Protein AF-A0A0P0WSN8-F1 (afdb_monomer_lite)

Structure (mmCIF, N/CA/C/O backbone):
data_AF-A0A0P0WSN8-F1
#
_entry.id   AF-A0A0P0WSN8-F1
#
loop_
_atom_site.group_PDB
_atom_site.id
_atom_site.type_symbol
_atom_site.label_atom_id
_atom_site.label_alt_id
_atom_site.label_comp_id
_atom_site.label_asym_id
_atom_site.label_entity_id
_atom_site.label_seq_id
_atom_site.pdbx_PDB_ins_code
_atom_site.Cartn_x
_atom_site.Cartn_y
_atom_site.Cartn_z
_atom_site.occupancy
_atom_site.B_iso_or_equiv
_atom_site.auth_seq_id
_atom_site.auth_comp_id
_atom_site.auth_asym_id
_atom_site.auth_atom_id
_atom_site.pdbx_PDB_model_num
ATOM 1 N N . MET A 1 1 ? -57.467 0.438 -48.285 1.00 50.19 1 MET A N 1
ATOM 2 C CA . MET A 1 1 ? -56.560 -0.313 -47.390 1.00 50.19 1 MET A CA 1
ATOM 3 C C . MET A 1 1 ? -56.540 0.420 -46.050 1.00 50.19 1 MET A C 1
ATOM 5 O O . MET A 1 1 ? -55.854 1.423 -45.922 1.00 50.19 1 MET A O 1
ATOM 9 N N . ALA A 1 2 ? -57.413 0.049 -45.109 1.00 49.16 2 ALA A N 1
ATOM 10 C CA . ALA A 1 2 ? -57.528 0.772 -43.841 1.00 49.16 2 ALA A CA 1
ATOM 11 C C . ALA A 1 2 ? -56.433 0.284 -42.885 1.00 49.16 2 ALA A C 1
ATOM 13 O O . ALA A 1 2 ? -56.465 -0.860 -42.433 1.00 49.16 2 ALA A O 1
ATOM 14 N N . ILE A 1 3 ? -55.445 1.141 -42.616 1.00 54.94 3 ILE A N 1
ATOM 15 C CA . ILE A 1 3 ? -54.404 0.888 -41.617 1.00 54.94 3 ILE A CA 1
ATOM 16 C C . ILE A 1 3 ? -55.107 0.758 -40.266 1.00 54.94 3 ILE A C 1
ATOM 18 O O . ILE A 1 3 ? -55.709 1.701 -39.754 1.00 54.94 3 ILE A O 1
ATOM 22 N N . SER A 1 4 ? -55.096 -0.462 -39.734 1.00 60.94 4 SER A N 1
ATOM 23 C CA . SER A 1 4 ? -55.763 -0.815 -38.487 1.00 60.94 4 SER A CA 1
ATOM 24 C C . SER A 1 4 ? -55.233 0.050 -37.342 1.00 60.94 4 SER A C 1
ATOM 26 O O . SER A 1 4 ? -54.020 0.198 -37.170 1.00 60.94 4 SER A O 1
ATOM 28 N N . ARG A 1 5 ? -56.150 0.569 -36.510 1.00 60.75 5 ARG A N 1
ATOM 29 C CA . ARG A 1 5 ? -55.851 1.335 -35.282 1.00 60.75 5 ARG A CA 1
ATOM 30 C C . ARG A 1 5 ? -54.824 0.645 -34.366 1.00 60.75 5 ARG A C 1
ATOM 32 O O . ARG A 1 5 ? -54.211 1.313 -33.541 1.00 60.75 5 ARG A O 1
ATOM 39 N N . ARG A 1 6 ? -54.607 -0.669 -34.518 1.00 58.28 6 ARG A N 1
ATOM 40 C CA . ARG A 1 6 ? -53.645 -1.455 -33.732 1.00 58.28 6 ARG A CA 1
ATOM 41 C C . ARG A 1 6 ? -52.181 -1.193 -34.110 1.00 58.28 6 ARG A C 1
ATOM 43 O O . ARG A 1 6 ? -51.341 -1.218 -33.220 1.00 58.28 6 ARG A O 1
ATOM 50 N N . LEU A 1 7 ? -51.880 -0.872 -35.373 1.00 60.22 7 LEU A N 1
ATOM 51 C CA . LEU A 1 7 ? -50.508 -0.553 -35.804 1.00 60.22 7 LEU A CA 1
ATOM 52 C C . LEU A 1 7 ? -50.064 0.836 -35.306 1.00 60.22 7 LEU A C 1
ATOM 54 O O . LEU A 1 7 ? -48.898 1.061 -34.997 1.00 60.22 7 LEU A O 1
ATOM 58 N N . LEU A 1 8 ? -51.017 1.763 -35.164 1.00 59.06 8 LEU A N 1
ATOM 59 C CA . LEU A 1 8 ? -50.775 3.090 -34.591 1.00 59.06 8 LEU A CA 1
ATOM 60 C C . LEU A 1 8 ? -50.416 3.029 -33.099 1.00 59.06 8 LEU A C 1
ATOM 62 O O . LEU A 1 8 ? -49.586 3.810 -32.640 1.00 59.06 8 LEU A O 1
ATOM 66 N N . LEU A 1 9 ? -50.994 2.084 -32.350 1.00 61.41 9 LEU A N 1
ATOM 67 C CA . LEU A 1 9 ? -50.761 1.968 -30.908 1.00 61.41 9 LEU A CA 1
ATOM 68 C C . LEU A 1 9 ? -49.377 1.373 -30.593 1.00 61.41 9 LEU A C 1
ATOM 70 O O . LEU A 1 9 ? -48.702 1.839 -29.676 1.00 61.41 9 LEU A O 1
ATOM 74 N N . SER A 1 10 ? -48.892 0.426 -31.408 1.00 57.44 10 SER A N 1
ATOM 75 C CA . SER A 1 10 ? -47.530 -0.114 -31.274 1.00 57.44 10 SER A CA 1
ATOM 76 C C . SER A 1 10 ? -46.442 0.912 -31.612 1.00 57.44 10 SER A C 1
ATOM 78 O O . SER A 1 10 ? -45.403 0.935 -30.957 1.00 57.44 10 SER A O 1
ATOM 80 N N . LEU A 1 11 ? -46.685 1.804 -32.582 1.00 57.28 11 LEU A N 1
ATOM 81 C CA . LEU A 1 11 ? -45.755 2.899 -32.893 1.00 57.28 11 LEU A CA 1
ATOM 82 C C . LEU A 1 11 ? -45.705 3.974 -31.793 1.00 57.28 11 LEU A C 1
ATOM 84 O O . LEU A 1 11 ? -44.659 4.592 -31.600 1.00 57.28 11 LEU A O 1
ATOM 88 N N . PHE A 1 12 ? -46.790 4.171 -31.037 1.00 55.09 12 PHE A N 1
ATOM 89 C CA . PHE A 1 12 ? -46.802 5.106 -29.907 1.00 55.09 12 PHE A CA 1
ATOM 90 C C . PHE A 1 12 ? -45.991 4.599 -28.706 1.00 55.09 12 PHE A C 1
ATOM 92 O O . PHE A 1 12 ? -45.278 5.379 -28.078 1.00 55.09 12 PHE A O 1
ATOM 99 N N . LEU A 1 13 ? -46.041 3.294 -28.418 1.00 53.47 13 LEU A N 1
ATOM 100 C CA . LEU A 1 13 ? -45.289 2.707 -27.304 1.00 53.47 13 LEU A CA 1
ATOM 101 C C . LEU A 1 13 ? -43.779 2.660 -27.570 1.00 53.47 13 LEU A C 1
ATOM 103 O O . LEU A 1 13 ? -43.004 2.933 -26.658 1.00 53.47 13 LEU A O 1
ATOM 107 N N . LEU A 1 14 ? -43.341 2.411 -28.811 1.00 51.84 14 LEU A N 1
ATOM 108 C CA . LEU A 1 14 ? -41.905 2.395 -29.127 1.00 51.84 14 LEU A CA 1
ATOM 109 C C . LEU A 1 14 ? -41.249 3.782 -29.018 1.00 51.84 14 LEU A C 1
ATOM 111 O O . LEU A 1 14 ? -40.075 3.879 -28.675 1.00 51.84 14 LEU A O 1
ATOM 115 N N . ARG A 1 15 ? -42.003 4.861 -29.268 1.00 46.94 15 ARG A N 1
ATOM 116 C CA . ARG A 1 15 ? -41.485 6.235 -29.172 1.00 46.94 15 ARG A CA 1
ATOM 117 C C . ARG A 1 15 ? -41.433 6.760 -27.732 1.00 46.94 15 ARG A C 1
ATOM 119 O O . ARG A 1 15 ? -40.669 7.679 -27.459 1.00 46.94 15 ARG A O 1
ATOM 126 N N . ALA A 1 16 ? -42.207 6.175 -26.815 1.00 46.56 16 ALA A N 1
ATOM 127 C CA . ALA A 1 16 ? -42.230 6.580 -25.408 1.00 46.56 16 ALA A CA 1
ATOM 128 C C . ALA A 1 16 ? -40.994 6.106 -24.618 1.00 46.56 16 ALA A C 1
ATOM 130 O O . ALA A 1 16 ? -40.605 6.752 -23.649 1.00 46.56 16 ALA A O 1
ATOM 131 N N . PHE A 1 17 ? -40.343 5.017 -25.041 1.00 49.16 17 PHE A N 1
ATOM 132 C CA . PHE A 1 17 ? -39.167 4.484 -24.342 1.00 49.16 17 PHE A CA 1
ATOM 133 C C . PHE A 1 17 ? -37.835 5.111 -24.775 1.00 49.16 17 PHE A C 1
ATOM 135 O O . PHE A 1 17 ? -36.847 4.973 -24.061 1.00 49.16 17 PHE A O 1
ATOM 142 N N . SER A 1 18 ? -37.790 5.846 -25.891 1.00 43.25 18 SER A N 1
ATOM 143 C CA . SER A 1 18 ? -36.556 6.489 -26.367 1.00 43.25 18 SER A CA 1
ATOM 144 C C . SER A 1 18 ? -36.286 7.877 -25.771 1.00 43.25 18 SER A C 1
ATOM 146 O O . SER A 1 18 ? -35.286 8.489 -26.129 1.00 43.25 18 SER A O 1
ATOM 148 N N . SER A 1 19 ? -37.160 8.415 -24.911 1.00 37.59 19 SER A N 1
ATOM 149 C CA . SER A 1 19 ? -37.057 9.810 -24.442 1.00 37.59 19 SER A CA 1
ATOM 150 C C . SER A 1 19 ? -37.040 9.997 -22.923 1.00 37.59 19 SER A C 1
ATOM 152 O O . SER A 1 19 ? -37.367 11.084 -22.455 1.00 37.59 19 SER A O 1
ATOM 154 N N . LEU A 1 20 ? -36.659 8.985 -22.138 1.00 40.75 20 LEU A N 1
ATOM 155 C CA . LEU A 1 20 ? -36.382 9.185 -20.711 1.00 40.75 20 LEU A CA 1
ATOM 156 C C . LEU A 1 20 ? -34.900 9.562 -20.521 1.00 40.75 20 LEU A C 1
ATOM 158 O O . LEU A 1 20 ? -34.040 8.696 -20.687 1.00 40.75 20 LEU A O 1
ATOM 162 N N . PRO A 1 21 ? -34.561 10.824 -20.188 1.00 41.12 21 PRO A N 1
ATOM 163 C CA . PRO A 1 21 ? -33.201 11.173 -19.806 1.00 41.12 21 PRO A CA 1
ATOM 164 C C . PRO A 1 21 ? -32.841 10.468 -18.492 1.00 41.12 21 PRO A C 1
ATOM 166 O O . PRO A 1 21 ? -33.528 10.605 -17.478 1.00 41.12 21 PRO A O 1
ATOM 169 N N . ALA A 1 22 ? -31.749 9.703 -18.524 1.00 43.75 22 ALA A N 1
ATOM 170 C CA . ALA A 1 22 ? -31.148 9.063 -17.363 1.00 43.75 22 ALA A CA 1
ATOM 171 C C . ALA A 1 22 ? -30.517 10.129 -16.451 1.00 43.75 22 ALA A C 1
ATOM 173 O O . ALA A 1 22 ? -29.315 10.384 -16.496 1.00 43.75 22 ALA A O 1
ATOM 174 N N . GLN A 1 23 ? -31.332 10.795 -15.634 1.00 36.28 23 GLN A N 1
ATOM 175 C CA . GLN A 1 23 ? -30.829 11.710 -14.617 1.00 36.28 23 GLN A CA 1
ATOM 176 C C . GLN A 1 23 ? -30.299 10.880 -13.437 1.00 36.28 23 GLN A C 1
ATOM 178 O O . GLN A 1 23 ? -31.033 10.522 -12.515 1.00 36.28 23 GLN A O 1
ATOM 183 N N . ALA A 1 24 ? -29.007 10.552 -13.481 1.00 36.59 24 ALA A N 1
ATOM 184 C CA . ALA A 1 24 ? -28.258 10.046 -12.339 1.00 36.59 24 ALA A CA 1
ATOM 185 C C . ALA A 1 24 ? -28.189 11.152 -11.273 1.00 36.59 24 ALA A C 1
ATOM 187 O O . ALA A 1 24 ? -27.288 11.988 -11.258 1.00 36.59 24 ALA A O 1
ATOM 188 N N . ALA A 1 25 ? -29.199 11.203 -10.408 1.00 34.62 25 ALA A N 1
ATOM 189 C CA . ALA A 1 25 ? -29.217 12.091 -9.261 1.00 34.62 25 ALA A CA 1
ATOM 190 C C . ALA A 1 25 ? -28.200 11.584 -8.230 1.00 34.62 25 ALA A C 1
ATOM 192 O O . ALA A 1 25 ? -28.516 10.750 -7.380 1.00 34.62 25 ALA A O 1
ATOM 193 N N . ALA A 1 26 ? -26.975 12.108 -8.301 1.00 36.28 26 ALA A N 1
ATOM 194 C CA . ALA A 1 26 ? -26.054 12.120 -7.177 1.00 36.28 26 ALA A CA 1
ATOM 195 C C . ALA A 1 26 ? -26.727 12.904 -6.039 1.00 36.28 26 ALA A C 1
ATOM 197 O O . ALA A 1 26 ? -26.689 14.133 -5.988 1.00 36.28 26 ALA A O 1
ATOM 198 N N . ARG A 1 27 ? -27.437 12.189 -5.161 1.00 35.56 27 ARG A N 1
ATOM 199 C CA . ARG A 1 27 ? -28.017 12.749 -3.940 1.00 35.56 27 ARG A CA 1
ATOM 200 C C . ARG A 1 27 ? -26.870 13.124 -3.007 1.00 35.56 27 ARG A C 1
ATOM 202 O O . ARG A 1 27 ? -26.416 12.308 -2.213 1.00 35.56 27 ARG A O 1
ATOM 209 N N . GLY A 1 28 ? -26.413 14.369 -3.118 1.00 30.14 28 GLY A N 1
ATOM 210 C CA . GLY A 1 28 ? -25.691 15.038 -2.046 1.00 30.14 28 GLY A CA 1
ATOM 211 C C . GLY A 1 28 ? -26.570 15.006 -0.802 1.00 30.14 28 GLY A C 1
ATOM 212 O O . GLY A 1 28 ? -27.669 15.562 -0.798 1.00 30.14 28 GLY A O 1
ATOM 213 N N . ALA A 1 29 ? -26.124 14.273 0.214 1.00 38.03 29 ALA A N 1
ATOM 214 C CA . ALA A 1 29 ? -26.810 14.176 1.487 1.00 38.03 29 ALA A CA 1
ATOM 215 C C . ALA A 1 29 ? -26.908 15.575 2.109 1.00 38.03 29 ALA A C 1
ATOM 217 O O . ALA A 1 29 ? -25.906 16.202 2.452 1.00 38.03 29 ALA A O 1
ATOM 218 N N . SER A 1 30 ? -28.137 16.066 2.226 1.00 29.27 30 SER A N 1
ATOM 219 C CA . SER A 1 30 ? -28.489 17.233 3.020 1.00 29.27 30 SER A CA 1
ATOM 220 C C . SER A 1 30 ? -28.129 16.975 4.481 1.00 29.27 30 SER A C 1
ATOM 222 O O . SER A 1 30 ? -28.607 16.006 5.072 1.00 29.27 30 SER A O 1
ATOM 224 N N . HIS A 1 31 ? -27.302 17.855 5.039 1.00 31.59 31 HIS A N 1
ATOM 225 C CA . HIS A 1 31 ? -26.913 17.918 6.446 1.00 31.59 31 HIS A CA 1
ATOM 226 C C . HIS A 1 31 ? -28.125 17.776 7.391 1.00 31.59 31 HIS A C 1
ATOM 228 O O . HIS A 1 31 ? -28.969 18.674 7.418 1.00 31.59 31 HIS A O 1
ATOM 234 N N . PRO A 1 32 ? -28.210 16.722 8.223 1.00 37.44 32 PRO A N 1
ATOM 235 C CA . PRO A 1 32 ? -29.081 16.732 9.384 1.00 37.44 32 PRO A CA 1
ATOM 236 C C . PRO A 1 32 ? -28.381 17.499 10.506 1.00 37.44 32 PRO A C 1
ATOM 238 O O . PRO A 1 32 ? -27.271 17.175 10.933 1.00 37.44 32 PRO A O 1
ATOM 241 N N . SER A 1 33 ? -29.047 18.546 10.972 1.00 33.25 33 SER A N 1
ATOM 242 C CA . SER A 1 33 ? -28.790 19.192 12.250 1.00 33.25 33 SER A CA 1
ATOM 243 C C . SER A 1 33 ? -28.916 18.179 13.392 1.00 33.25 33 SER A C 1
ATOM 245 O O . SER A 1 33 ? -29.974 17.573 13.549 1.00 33.25 33 SER A O 1
ATOM 247 N N . GLY A 1 34 ? -27.883 18.059 14.226 1.00 30.69 34 GLY A N 1
ATOM 248 C CA . GLY A 1 34 ? -28.003 17.440 15.548 1.00 30.69 34 GLY A CA 1
ATOM 249 C C . GLY A 1 34 ? -27.158 16.188 15.748 1.00 30.69 34 GLY A C 1
ATOM 250 O O . GLY A 1 34 ? -27.649 15.083 15.603 1.00 30.69 34 GLY A O 1
ATOM 251 N N . THR A 1 35 ? -25.889 16.394 16.101 1.00 33.12 35 THR A N 1
ATOM 252 C CA . THR A 1 35 ? -25.205 15.874 17.304 1.00 33.12 35 THR A CA 1
ATOM 253 C C . THR A 1 35 ? -23.739 16.259 17.147 1.00 33.12 35 THR A C 1
ATOM 255 O O . THR A 1 35 ? -23.060 15.785 16.239 1.00 33.12 35 THR A O 1
ATOM 258 N N . SER A 1 36 ? -23.267 17.177 17.988 1.00 34.59 36 SER A N 1
ATOM 259 C CA . SER A 1 36 ? -21.881 17.650 18.015 1.00 34.59 36 SER A CA 1
ATOM 260 C C . SER A 1 36 ? -20.954 16.529 18.497 1.00 34.59 36 SER A C 1
ATOM 262 O O . SER A 1 36 ? -20.601 16.464 19.670 1.00 34.59 36 SER A O 1
ATOM 264 N N . GLY A 1 37 ? -20.591 15.611 17.602 1.00 35.19 37 GLY A N 1
ATOM 265 C CA . GLY A 1 37 ? -19.513 14.655 17.829 1.00 35.19 37 GLY A CA 1
ATOM 266 C C . GLY A 1 37 ? -18.168 15.367 17.704 1.00 35.19 37 GLY A C 1
ATOM 267 O O . GLY A 1 37 ? -17.920 16.054 16.715 1.00 35.19 37 GLY A O 1
ATOM 268 N N . ASN A 1 38 ? -17.295 15.195 18.694 1.00 40.06 38 ASN A N 1
ATOM 269 C CA . ASN A 1 38 ? -15.980 15.840 18.842 1.00 40.06 38 ASN A CA 1
ATOM 270 C C . ASN A 1 38 ? -14.944 15.526 17.727 1.00 40.06 38 ASN A C 1
ATOM 272 O O . ASN A 1 38 ? -13.751 15.758 17.905 1.00 40.06 38 ASN A O 1
ATOM 276 N N . TYR A 1 39 ? -15.366 15.033 16.562 1.00 45.62 39 TYR A N 1
ATOM 277 C CA . TYR A 1 39 ? -14.492 14.706 15.430 1.00 45.62 39 TYR A CA 1
ATOM 278 C C . TYR A 1 39 ? -13.908 15.951 14.744 1.00 45.62 39 TYR A C 1
ATOM 280 O O . TYR A 1 39 ? -12.780 15.918 14.256 1.00 45.62 39 TYR A O 1
ATOM 288 N N . GLY A 1 40 ? -14.637 17.076 14.749 1.00 37.81 40 GLY A N 1
ATOM 289 C CA . GLY A 1 40 ? -14.169 18.328 14.140 1.00 37.81 40 GLY A CA 1
ATOM 290 C C . GLY A 1 40 ? -12.990 18.981 14.875 1.00 37.81 40 GLY A C 1
ATOM 291 O O . GLY A 1 40 ? -12.189 19.667 14.249 1.00 37.81 40 GLY A O 1
ATOM 292 N N . SER A 1 41 ? -12.864 18.749 16.186 1.00 48.09 41 SER A N 1
ATOM 293 C CA . SER A 1 41 ? -11.749 19.242 17.008 1.00 48.09 41 SER A CA 1
ATOM 294 C C . SER A 1 41 ? -10.461 18.455 16.733 1.00 48.09 41 SER A C 1
ATOM 296 O O . SER A 1 41 ? -9.408 19.044 16.503 1.00 48.09 41 SER A O 1
ATOM 298 N N . PHE A 1 42 ? -10.560 17.125 16.637 1.00 53.50 42 PHE A N 1
ATOM 299 C CA . PHE A 1 42 ? -9.409 16.254 16.383 1.00 53.50 42 PHE A CA 1
ATOM 300 C C . PHE A 1 42 ? -8.768 16.500 15.006 1.00 53.50 42 PHE A C 1
ATOM 302 O O . PHE A 1 42 ? -7.549 16.612 14.908 1.00 53.50 42 PHE A O 1
ATOM 309 N N . LEU A 1 43 ? -9.578 16.694 13.954 1.00 47.91 43 LEU A N 1
ATOM 310 C CA . LEU A 1 43 ? -9.069 17.049 12.620 1.00 47.91 43 LEU A CA 1
ATOM 311 C C . LEU A 1 43 ? -8.340 18.402 12.591 1.00 47.91 43 LEU A C 1
ATOM 313 O O . LEU A 1 43 ? -7.417 18.571 11.797 1.00 47.91 43 LEU A O 1
ATOM 317 N N . ARG A 1 44 ? -8.724 19.367 13.444 1.00 44.78 44 ARG A N 1
ATOM 318 C CA . ARG A 1 44 ? -8.050 20.675 13.502 1.00 44.78 44 ARG A CA 1
ATOM 319 C C . ARG A 1 44 ? -6.656 20.600 14.118 1.00 44.78 44 ARG A C 1
ATOM 321 O O . ARG A 1 44 ? -5.797 21.367 13.695 1.00 44.78 44 ARG A O 1
ATOM 328 N N . ASN A 1 45 ? -6.416 19.668 15.039 1.00 48.66 45 ASN A N 1
ATOM 329 C CA . ASN A 1 45 ? -5.107 19.531 15.681 1.00 48.66 45 ASN A CA 1
ATOM 330 C C . ASN A 1 45 ? -4.061 18.886 14.757 1.00 48.66 45 ASN A C 1
ATOM 332 O O . ASN A 1 45 ? -2.899 19.260 14.827 1.00 48.66 45 ASN A O 1
ATOM 336 N N . LEU A 1 46 ? -4.458 18.004 13.830 1.00 53.00 46 LEU A N 1
ATOM 337 C CA . LEU A 1 46 ? -3.521 17.354 12.897 1.00 53.00 46 LEU A CA 1
ATOM 338 C C . LEU A 1 46 ? -2.825 18.342 11.935 1.00 53.00 46 LEU A C 1
ATOM 340 O O . LEU A 1 46 ? -1.747 18.053 11.427 1.00 53.00 46 LEU A O 1
ATOM 344 N N . LEU A 1 47 ? -3.437 19.501 11.672 1.00 51.62 47 LEU A N 1
ATOM 345 C CA . LEU A 1 47 ? -2.917 20.512 10.741 1.00 51.62 47 LEU A CA 1
ATOM 346 C C . LEU A 1 47 ? -2.201 21.684 11.432 1.00 51.62 47 LEU A C 1
ATOM 348 O O . LEU A 1 47 ? -1.658 22.541 10.740 1.00 51.62 47 LEU A O 1
ATOM 352 N N . GLN A 1 48 ? -2.237 21.766 12.767 1.00 53.91 48 GLN A N 1
ATOM 353 C CA . GLN A 1 48 ? -1.671 22.893 13.524 1.00 53.91 48 GLN A CA 1
ATOM 354 C C . GLN A 1 48 ? -0.219 22.683 13.960 1.00 53.91 48 GLN A C 1
ATOM 356 O O . GLN A 1 48 ? 0.406 23.629 14.444 1.00 53.91 48 GLN A O 1
ATOM 361 N N . ASP A 1 49 ? 0.340 21.493 13.747 1.00 52.84 49 ASP A N 1
ATOM 362 C CA . ASP A 1 49 ? 1.745 21.236 14.034 1.00 52.84 49 ASP A CA 1
ATOM 363 C C . ASP A 1 49 ? 2.626 21.977 13.021 1.00 52.84 49 ASP A C 1
ATOM 365 O O . ASP A 1 49 ? 2.712 21.628 11.844 1.00 52.84 49 ASP A O 1
ATOM 369 N N . ASN A 1 50 ? 3.295 23.029 13.494 1.00 54.22 50 ASN A N 1
ATOM 370 C CA . ASN A 1 50 ? 4.370 23.684 12.762 1.00 54.22 50 ASN A CA 1
ATOM 371 C C . ASN A 1 50 ? 5.527 22.669 12.669 1.00 54.22 50 ASN A C 1
ATOM 373 O O . ASN A 1 50 ? 6.065 22.300 13.719 1.00 54.22 50 ASN A O 1
ATOM 377 N N . PRO A 1 51 ? 5.893 22.155 11.480 1.00 56.34 51 PRO A N 1
ATOM 378 C CA . PRO A 1 51 ? 6.808 21.028 11.396 1.00 56.34 51 PRO A CA 1
ATOM 379 C C . PRO A 1 51 ? 8.188 21.460 11.892 1.00 56.34 51 PRO A C 1
ATOM 381 O O . PRO A 1 51 ? 8.893 22.231 11.239 1.00 56.34 51 PRO A O 1
ATOM 384 N N . MET A 1 52 ? 8.583 20.961 13.064 1.00 61.72 52 MET A N 1
ATOM 385 C CA . MET A 1 52 ? 9.971 21.024 13.503 1.00 61.72 52 MET A CA 1
ATOM 386 C C . MET A 1 52 ? 10.801 20.293 12.445 1.00 61.72 52 MET A C 1
ATOM 388 O O . MET A 1 52 ? 10.480 19.154 12.107 1.00 61.72 52 MET A O 1
ATOM 392 N N . ILE A 1 53 ? 11.827 20.942 11.887 1.00 59.91 53 ILE A N 1
ATOM 393 C CA . ILE A 1 53 ? 12.730 20.292 10.930 1.00 59.91 53 ILE A CA 1
ATOM 394 C C . ILE A 1 53 ? 13.420 19.149 11.675 1.00 59.91 53 ILE A C 1
ATOM 396 O O . ILE A 1 53 ? 14.311 19.374 12.492 1.00 59.91 53 ILE A O 1
ATOM 400 N N . THR A 1 54 ? 12.956 17.926 11.446 1.00 63.62 54 THR A N 1
ATOM 401 C CA . THR A 1 54 ? 13.565 16.719 11.996 1.00 63.62 54 THR A CA 1
ATOM 402 C C . THR A 1 54 ? 14.707 16.266 11.090 1.00 63.62 54 THR A C 1
ATOM 404 O O . THR A 1 54 ? 14.696 16.520 9.887 1.00 63.62 54 THR A O 1
ATOM 407 N N . GLU A 1 55 ? 15.673 15.532 11.644 1.00 63.72 55 GLU A N 1
ATOM 408 C CA . GLU A 1 55 ? 16.701 14.820 10.861 1.00 63.72 55 GLU A CA 1
ATOM 409 C C . GLU A 1 55 ? 16.083 13.945 9.752 1.00 63.72 55 GLU A C 1
ATOM 411 O O . GLU A 1 55 ? 16.639 13.795 8.667 1.00 63.72 55 GLU A O 1
ATOM 416 N N . GLU A 1 56 ? 14.883 13.410 10.001 1.00 63.84 56 GLU A N 1
ATOM 417 C CA . GLU A 1 56 ? 14.101 12.661 9.015 1.00 63.84 56 GLU A CA 1
ATOM 418 C C . GLU A 1 56 ? 13.694 13.538 7.818 1.00 63.84 56 GLU A C 1
ATOM 420 O O . GLU A 1 56 ? 13.851 13.113 6.677 1.00 63.84 56 GLU A O 1
ATOM 425 N N . LEU A 1 57 ? 13.251 14.782 8.053 1.00 62.69 57 LEU A N 1
ATOM 426 C CA . LEU A 1 57 ? 12.912 15.728 6.983 1.00 62.69 57 LEU A CA 1
ATOM 427 C C . LEU A 1 57 ? 14.139 16.098 6.131 1.00 62.69 57 LEU A C 1
ATOM 429 O O . LEU A 1 57 ? 14.012 16.290 4.923 1.00 62.69 57 LEU A O 1
ATOM 433 N N . VAL A 1 58 ? 15.325 16.171 6.744 1.00 65.00 58 VAL A N 1
ATOM 434 C CA . VAL A 1 58 ? 16.592 16.483 6.056 1.00 65.00 58 VAL A CA 1
ATOM 435 C C . VAL A 1 58 ? 17.080 15.309 5.197 1.00 65.00 58 VAL A C 1
ATOM 437 O O . VAL A 1 58 ? 17.675 15.528 4.141 1.00 65.00 58 VAL A O 1
ATOM 440 N N . ARG A 1 59 ? 16.808 14.062 5.609 1.00 71.81 59 ARG A N 1
ATOM 441 C CA . ARG A 1 59 ? 17.253 12.841 4.913 1.00 71.81 59 ARG A CA 1
ATOM 442 C C . ARG A 1 59 ? 16.582 12.636 3.544 1.00 71.81 59 ARG A C 1
ATOM 444 O O . ARG A 1 59 ? 17.155 11.967 2.686 1.00 71.81 59 ARG A O 1
ATOM 451 N N . GLY A 1 60 ? 15.414 13.237 3.313 1.00 86.81 60 GLY A N 1
ATOM 452 C CA . GLY A 1 60 ? 14.614 13.035 2.102 1.00 86.81 60 GLY A CA 1
ATOM 453 C C . GLY A 1 60 ? 13.711 11.797 2.183 1.00 86.81 60 GLY A C 1
ATOM 454 O O . GLY A 1 60 ? 13.415 11.303 3.266 1.00 86.81 60 GLY A O 1
ATO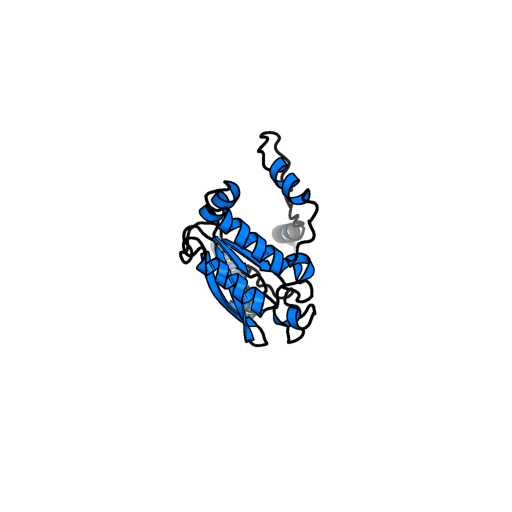M 455 N N . TYR A 1 61 ? 13.238 11.315 1.030 1.00 93.56 61 TYR A N 1
ATOM 456 C CA . TYR A 1 61 ? 12.331 10.160 0.937 1.00 93.56 61 TYR A CA 1
ATOM 457 C C . TYR A 1 61 ? 13.070 8.826 1.116 1.00 93.56 61 TYR A C 1
ATOM 459 O O . TYR A 1 61 ? 14.179 8.669 0.599 1.00 93.56 61 TYR A O 1
ATOM 467 N N . MET A 1 62 ? 12.431 7.840 1.758 1.00 95.06 62 MET A N 1
ATOM 468 C CA . MET A 1 62 ? 12.988 6.496 1.923 1.00 95.06 62 MET A CA 1
ATOM 469 C C . MET A 1 62 ? 13.253 5.845 0.564 1.00 95.06 62 MET A C 1
ATOM 471 O O . MET A 1 62 ? 12.350 5.701 -0.272 1.00 95.06 62 MET A O 1
ATOM 475 N N . SER A 1 63 ? 14.478 5.356 0.369 1.00 96.19 63 SER A N 1
ATOM 476 C CA . SER A 1 63 ? 14.814 4.477 -0.750 1.00 96.19 63 SER A CA 1
ATOM 477 C C . SER A 1 63 ? 13.938 3.216 -0.753 1.00 96.19 63 SER A C 1
ATOM 479 O O . SER A 1 63 ? 13.272 2.888 0.227 1.00 96.19 63 SER A O 1
ATOM 481 N N . ASN A 1 64 ? 13.919 2.466 -1.859 1.00 97.94 64 ASN A N 1
ATOM 482 C CA . ASN A 1 64 ? 13.167 1.203 -1.907 1.00 97.94 64 ASN A CA 1
ATOM 483 C C . ASN A 1 64 ? 13.655 0.192 -0.852 1.00 97.94 64 ASN A C 1
ATOM 485 O O . ASN A 1 64 ? 12.831 -0.509 -0.277 1.00 97.94 64 ASN A O 1
ATOM 489 N N . SER A 1 65 ? 14.960 0.177 -0.559 1.00 97.81 65 SER A N 1
ATOM 490 C CA . SER A 1 65 ? 15.546 -0.673 0.486 1.00 97.81 65 SER A CA 1
ATOM 491 C C . SER A 1 65 ? 15.138 -0.218 1.892 1.00 97.81 65 SER A C 1
ATOM 493 O O . SER A 1 65 ? 14.694 -1.021 2.708 1.00 97.81 65 SER A O 1
ATOM 495 N N . GLU A 1 66 ? 15.203 1.088 2.175 1.00 97.38 66 GLU A N 1
ATOM 496 C CA . GLU A 1 66 ? 14.763 1.629 3.470 1.00 97.38 66 GLU A CA 1
ATOM 497 C C . GLU A 1 66 ? 13.262 1.429 3.695 1.00 97.38 66 GLU A C 1
ATOM 499 O O . GLU A 1 66 ? 12.850 1.078 4.799 1.00 97.38 66 GLU A O 1
ATOM 504 N N . LEU A 1 67 ? 12.449 1.585 2.645 1.00 98.00 67 LEU A N 1
ATOM 505 C CA . LEU A 1 67 ? 11.012 1.335 2.707 1.00 98.00 67 LEU A CA 1
ATOM 506 C C . LEU A 1 67 ? 10.714 -0.135 3.030 1.00 98.00 67 LEU A C 1
ATOM 508 O O . LEU A 1 67 ? 9.847 -0.413 3.853 1.00 98.00 67 LEU A O 1
ATOM 512 N N . GLU A 1 68 ? 11.430 -1.074 2.410 1.00 98.44 68 GLU A N 1
ATOM 513 C CA . GLU A 1 68 ? 11.309 -2.502 2.713 1.00 98.44 68 GLU A CA 1
ATOM 514 C C . GLU A 1 68 ? 11.644 -2.793 4.183 1.00 98.44 68 GLU A C 1
ATOM 516 O O . GLU A 1 68 ? 10.856 -3.436 4.881 1.00 98.44 68 GLU A O 1
ATOM 521 N N . ILE A 1 69 ? 12.751 -2.242 4.690 1.00 98.38 69 ILE A N 1
ATOM 522 C CA . ILE A 1 69 ? 13.128 -2.354 6.106 1.00 98.38 69 ILE A CA 1
ATOM 523 C C . ILE A 1 69 ? 12.019 -1.794 7.010 1.00 98.38 69 ILE A C 1
ATOM 525 O O . ILE A 1 69 ? 11.639 -2.444 7.986 1.00 98.38 69 ILE A O 1
ATOM 529 N N . ALA A 1 70 ? 11.458 -0.626 6.679 1.00 98.12 70 ALA A N 1
ATOM 530 C CA . ALA A 1 70 ? 10.389 0.004 7.453 1.00 98.12 70 ALA A CA 1
ATOM 531 C C . ALA A 1 70 ? 9.105 -0.843 7.488 1.00 98.12 70 ALA A C 1
ATOM 533 O O . ALA A 1 70 ? 8.498 -1.008 8.547 1.00 98.12 70 ALA A O 1
ATOM 534 N N . VAL A 1 71 ? 8.714 -1.435 6.355 1.00 98.69 71 VAL A N 1
ATOM 535 C CA . VAL A 1 71 ? 7.557 -2.338 6.266 1.00 98.69 71 VAL A CA 1
ATOM 536 C C . VAL A 1 71 ? 7.753 -3.575 7.150 1.00 98.69 71 VAL A C 1
ATOM 538 O O . VAL A 1 71 ? 6.874 -3.920 7.943 1.00 98.69 71 VAL A O 1
ATOM 541 N N . HIS A 1 72 ? 8.917 -4.224 7.069 1.00 98.62 72 HIS A N 1
ATOM 542 C CA . HIS A 1 72 ? 9.215 -5.405 7.883 1.00 98.62 72 HIS A CA 1
ATOM 543 C C . HIS A 1 72 ? 9.334 -5.092 9.380 1.00 98.62 72 HIS A C 1
ATOM 545 O O . HIS A 1 72 ? 8.950 -5.922 10.212 1.00 98.62 72 HIS A O 1
ATOM 551 N N . ALA A 1 73 ? 9.813 -3.898 9.737 1.00 98.50 73 ALA A N 1
ATOM 552 C CA . ALA A 1 73 ? 9.870 -3.449 11.122 1.00 98.50 73 ALA A CA 1
ATOM 553 C C . ALA A 1 73 ? 8.470 -3.361 11.754 1.00 98.50 73 ALA A C 1
ATOM 555 O O . ALA A 1 73 ? 8.296 -3.811 12.886 1.00 98.50 73 ALA A O 1
ATOM 556 N N . ILE A 1 74 ? 7.461 -2.868 11.022 1.00 98.44 74 ILE A N 1
ATOM 557 C CA . ILE A 1 74 ? 6.067 -2.804 11.503 1.00 98.44 74 ILE A CA 1
ATOM 558 C C . ILE A 1 74 ? 5.537 -4.208 11.802 1.00 98.44 74 ILE A C 1
ATOM 560 O O . ILE A 1 74 ? 5.085 -4.463 12.919 1.00 98.44 74 ILE A O 1
ATOM 564 N N . GLY A 1 75 ? 5.659 -5.131 10.843 1.00 97.75 75 GLY A N 1
ATOM 565 C CA . GLY A 1 75 ? 5.203 -6.514 11.013 1.00 97.75 75 GLY A CA 1
ATOM 566 C C . GLY A 1 75 ? 5.866 -7.233 12.186 1.00 97.75 75 GLY A C 1
ATOM 567 O O . GLY A 1 75 ? 5.214 -7.967 12.923 1.00 97.75 75 GLY A O 1
ATOM 568 N N . SER A 1 76 ? 7.161 -6.984 12.389 1.00 98.06 76 SER A N 1
ATOM 569 C CA . SER A 1 76 ? 7.925 -7.580 13.491 1.00 98.06 76 SER A CA 1
ATOM 570 C C . SER A 1 76 ? 7.557 -6.975 14.849 1.00 98.06 76 SER A C 1
ATOM 572 O O . SER A 1 76 ? 7.557 -7.678 15.857 1.00 98.06 76 SER A O 1
ATOM 574 N N . ARG A 1 77 ? 7.235 -5.675 14.890 1.00 98.06 77 ARG A N 1
ATOM 575 C CA . ARG A 1 77 ? 6.884 -4.948 16.119 1.00 98.06 77 ARG A CA 1
ATOM 576 C C . ARG A 1 77 ? 5.449 -5.227 16.575 1.00 98.06 77 ARG A C 1
ATOM 578 O O . ARG A 1 77 ? 5.194 -5.217 17.777 1.00 98.06 77 ARG A O 1
ATOM 585 N N . TYR A 1 78 ? 4.530 -5.505 15.646 1.00 97.94 78 TYR A N 1
ATOM 586 C CA . TYR A 1 78 ? 3.104 -5.709 15.937 1.00 97.94 78 TYR A CA 1
ATOM 587 C C . TYR A 1 78 ? 2.515 -6.973 15.305 1.00 97.94 78 TYR A C 1
ATOM 589 O O . TYR A 1 78 ? 1.516 -6.891 14.586 1.00 97.94 78 TYR A O 1
ATOM 597 N N . PRO A 1 79 ? 3.058 -8.162 15.598 1.00 97.56 79 PRO A N 1
ATOM 598 C CA . PRO A 1 79 ? 2.602 -9.400 14.966 1.00 97.56 79 PRO A CA 1
ATOM 599 C C . PRO A 1 79 ? 1.141 -9.754 15.293 1.00 97.56 79 PRO A C 1
ATOM 601 O O . PRO A 1 79 ? 0.509 -10.498 14.553 1.00 97.56 79 PRO A O 1
ATOM 604 N N . ASN A 1 80 ? 0.587 -9.217 16.387 1.00 97.56 80 ASN A N 1
ATOM 605 C CA . ASN A 1 80 ? -0.788 -9.501 16.809 1.00 97.56 80 ASN A CA 1
ATOM 606 C C . ASN A 1 80 ? -1.848 -8.774 15.975 1.00 97.56 80 ASN A C 1
ATOM 608 O O . ASN A 1 80 ? -2.980 -9.235 15.926 1.00 97.56 80 ASN A O 1
ATOM 612 N N . ILE A 1 81 ? -1.498 -7.632 15.377 1.00 98.19 81 ILE A N 1
ATOM 613 C CA . ILE A 1 81 ? -2.442 -6.782 14.633 1.00 98.19 81 ILE A CA 1
ATOM 614 C C . ILE A 1 81 ? -1.958 -6.431 13.229 1.00 98.19 81 ILE A C 1
ATOM 616 O O . ILE A 1 81 ? -2.587 -5.642 12.530 1.00 98.19 81 ILE A O 1
ATOM 620 N N . SER A 1 82 ? -0.805 -6.960 12.822 1.00 98.38 82 SER A N 1
ATOM 621 C CA . SER A 1 82 ? -0.265 -6.713 11.499 1.00 98.38 82 SER A CA 1
ATOM 622 C C . SER A 1 82 ? 0.393 -7.943 10.903 1.00 98.38 82 SER A C 1
ATOM 624 O O . SER A 1 82 ? 0.954 -8.784 11.607 1.00 98.38 82 SER A O 1
ATOM 626 N N . ARG A 1 83 ? 0.335 -8.034 9.577 1.00 98.31 83 ARG A N 1
ATOM 627 C CA . ARG A 1 83 ? 0.981 -9.084 8.794 1.00 98.31 83 ARG A CA 1
ATOM 628 C C . ARG A 1 83 ? 1.545 -8.492 7.511 1.00 98.31 83 ARG A C 1
ATOM 630 O O . ARG A 1 83 ? 0.904 -7.682 6.853 1.00 98.31 83 ARG A O 1
ATOM 637 N N . ILE A 1 84 ? 2.754 -8.909 7.145 1.00 98.56 84 ILE A N 1
ATOM 638 C CA . ILE A 1 84 ? 3.407 -8.471 5.907 1.00 98.56 84 ILE A CA 1
ATOM 639 C C . ILE A 1 84 ? 3.296 -9.572 4.863 1.00 98.56 84 ILE A C 1
ATOM 641 O O . ILE A 1 84 ? 3.567 -10.741 5.149 1.00 98.56 84 ILE A O 1
ATOM 645 N N . TYR A 1 85 ? 2.913 -9.206 3.646 1.00 98.50 85 TYR A N 1
ATOM 646 C CA . TYR A 1 85 ? 2.887 -10.128 2.516 1.00 98.50 85 TYR A CA 1
ATOM 647 C C . TYR A 1 85 ? 3.225 -9.416 1.205 1.00 98.50 85 TYR A C 1
ATOM 649 O O . TYR A 1 85 ? 3.112 -8.197 1.088 1.00 98.50 85 TYR A O 1
ATOM 657 N N . SER A 1 86 ? 3.666 -10.186 0.211 1.00 98.44 86 SER A N 1
ATOM 658 C CA . SER A 1 86 ? 3.957 -9.679 -1.131 1.00 98.44 86 SER A CA 1
ATOM 659 C C . SER A 1 86 ? 2.773 -9.910 -2.068 1.00 98.44 86 SER A C 1
ATOM 661 O O . SER A 1 86 ? 2.120 -10.951 -2.000 1.00 98.44 86 SER A O 1
ATOM 663 N N . ILE A 1 87 ? 2.535 -8.962 -2.976 1.00 97.94 87 ILE A N 1
ATOM 664 C CA . ILE A 1 87 ? 1.568 -9.095 -4.081 1.00 97.94 87 ILE A CA 1
ATOM 665 C C . ILE A 1 87 ? 2.244 -9.275 -5.449 1.00 97.94 87 ILE A C 1
ATOM 667 O O . ILE A 1 87 ? 1.597 -9.124 -6.482 1.00 97.94 87 ILE A O 1
ATOM 671 N N . GLY A 1 88 ? 3.545 -9.572 -5.467 1.00 98.12 88 GLY A N 1
ATOM 672 C CA . GLY A 1 88 ? 4.344 -9.702 -6.681 1.00 98.12 88 GLY A CA 1
ATOM 673 C C . GLY A 1 88 ? 5.552 -8.771 -6.694 1.00 98.12 88 GLY A C 1
ATOM 674 O O . GLY A 1 88 ? 6.031 -8.319 -5.651 1.00 98.12 88 GLY A O 1
ATOM 675 N N . LYS A 1 89 ? 6.067 -8.512 -7.897 1.00 98.62 89 LYS A N 1
ATOM 676 C CA . LYS A 1 89 ? 7.270 -7.708 -8.128 1.00 98.62 89 LYS A CA 1
ATOM 677 C C . LYS A 1 89 ? 7.025 -6.653 -9.203 1.00 98.62 89 LYS A C 1
ATOM 679 O O . LYS A 1 89 ? 6.193 -6.847 -10.086 1.00 98.62 89 LYS A O 1
ATOM 684 N N . SER A 1 90 ? 7.772 -5.560 -9.119 1.00 98.38 90 SER A N 1
ATOM 685 C CA . SER A 1 90 ? 7.880 -4.548 -10.165 1.00 98.38 90 SER A CA 1
ATOM 686 C C . SER A 1 90 ? 8.594 -5.096 -11.407 1.00 98.38 90 SER A C 1
ATOM 688 O O . SER A 1 90 ? 9.087 -6.228 -11.407 1.00 98.38 90 SER A O 1
ATOM 690 N N . VAL A 1 91 ? 8.699 -4.283 -12.462 1.00 98.12 91 VAL A N 1
ATOM 691 C CA . VAL A 1 91 ? 9.381 -4.678 -13.705 1.00 98.12 91 VAL A CA 1
ATOM 692 C C . VAL A 1 91 ? 10.860 -4.967 -13.443 1.00 98.12 91 VAL A C 1
ATOM 694 O O . VAL A 1 91 ? 11.389 -5.948 -13.956 1.00 98.12 91 VAL A O 1
ATOM 697 N N . ASN A 1 92 ? 11.511 -4.175 -12.586 1.00 98.25 92 ASN A N 1
ATOM 698 C CA . ASN A 1 92 ? 12.911 -4.397 -12.209 1.00 98.25 92 ASN A CA 1
ATOM 699 C C . ASN A 1 92 ? 13.081 -5.399 -11.052 1.00 98.25 92 ASN A C 1
ATOM 701 O O . ASN A 1 92 ? 14.164 -5.505 -10.479 1.00 98.25 92 ASN A O 1
ATOM 705 N N . GLY A 1 93 ? 12.030 -6.135 -10.684 1.00 98.19 93 GLY A N 1
ATOM 706 C CA . GLY A 1 93 ? 12.108 -7.201 -9.688 1.00 98.19 93 GLY A CA 1
ATOM 707 C C . GLY A 1 93 ? 12.033 -6.744 -8.229 1.00 98.19 93 GLY A C 1
ATOM 708 O O . GLY A 1 93 ? 12.272 -7.566 -7.343 1.00 98.19 93 GLY A O 1
ATOM 709 N N . VAL A 1 94 ? 11.674 -5.483 -7.960 1.00 98.44 94 VAL A N 1
ATOM 710 C CA . VAL A 1 94 ? 11.467 -4.981 -6.592 1.00 98.44 94 VAL A CA 1
ATOM 711 C C . VAL A 1 94 ? 10.158 -5.541 -6.046 1.00 98.44 94 VAL A C 1
ATOM 713 O O . VAL A 1 94 ? 9.108 -5.399 -6.671 1.00 98.44 94 VAL A O 1
ATOM 716 N N . THR A 1 95 ? 10.203 -6.188 -4.885 1.00 98.62 95 THR A N 1
ATOM 717 C CA . THR A 1 95 ? 9.017 -6.792 -4.268 1.00 98.62 95 THR A CA 1
ATOM 718 C C . THR A 1 95 ? 8.007 -5.725 -3.839 1.00 98.62 95 THR A C 1
ATOM 720 O O . THR A 1 95 ? 8.360 -4.729 -3.213 1.00 98.62 95 THR A O 1
ATOM 723 N N . LEU A 1 96 ? 6.730 -5.946 -4.162 1.00 98.75 96 LEU A N 1
ATOM 724 C CA . LEU A 1 96 ? 5.621 -5.088 -3.751 1.00 98.75 96 LEU A CA 1
ATOM 725 C C . LEU A 1 96 ? 5.061 -5.585 -2.417 1.00 98.75 96 LEU A C 1
ATOM 727 O O . LEU A 1 96 ? 4.304 -6.560 -2.376 1.00 98.75 96 LEU A O 1
ATOM 731 N N . TRP A 1 97 ? 5.471 -4.930 -1.334 1.00 98.81 97 TRP A N 1
ATOM 732 C CA . TRP A 1 97 ? 5.096 -5.293 0.029 1.00 98.81 97 TRP A CA 1
ATOM 733 C C . TRP A 1 97 ? 3.808 -4.603 0.481 1.00 98.81 97 TRP A C 1
ATOM 735 O O . TRP A 1 97 ? 3.637 -3.398 0.300 1.00 98.81 97 TRP A O 1
ATOM 745 N N . VAL A 1 98 ? 2.922 -5.369 1.113 1.00 98.81 98 VAL A N 1
ATOM 746 C CA . VAL A 1 98 ? 1.679 -4.886 1.717 1.00 98.81 98 VAL A CA 1
ATOM 747 C C . VAL A 1 98 ? 1.725 -5.104 3.224 1.00 98.81 98 VAL A C 1
ATOM 749 O O . VAL A 1 98 ? 2.084 -6.187 3.690 1.00 98.81 98 VAL A O 1
ATOM 752 N N . ILE A 1 99 ? 1.329 -4.073 3.969 1.00 98.81 99 ILE A N 1
ATOM 753 C CA . ILE A 1 99 ? 1.067 -4.131 5.405 1.00 98.81 99 ILE A CA 1
ATOM 754 C C . ILE A 1 99 ? -0.430 -4.379 5.583 1.00 98.81 99 ILE A C 1
ATOM 756 O O . ILE A 1 99 ? -1.258 -3.522 5.275 1.00 98.81 99 ILE A O 1
ATOM 760 N N . GLU A 1 100 ? -0.776 -5.563 6.057 1.00 98.69 100 GLU A N 1
ATOM 761 C CA . GLU A 1 100 ? -2.102 -5.878 6.571 1.00 98.69 100 GLU A CA 1
ATOM 762 C C . GLU A 1 100 ? -2.213 -5.364 8.007 1.00 98.69 100 GLU A C 1
ATOM 764 O O . GLU A 1 100 ? -1.308 -5.627 8.798 1.00 98.69 100 GLU A O 1
ATOM 769 N N . ILE A 1 101 ? -3.289 -4.652 8.346 1.00 98.69 101 ILE A N 1
ATOM 770 C CA . ILE A 1 101 ? -3.607 -4.219 9.713 1.00 98.69 101 ILE A CA 1
ATOM 771 C C . ILE A 1 101 ? -5.073 -4.563 10.005 1.00 98.69 101 ILE A C 1
ATOM 773 O O . ILE A 1 101 ? -5.964 -4.138 9.271 1.00 98.69 101 ILE A O 1
ATOM 777 N N . SER A 1 102 ? -5.305 -5.342 11.059 1.00 98.31 102 SER A N 1
ATOM 778 C CA . SER A 1 102 ? -6.617 -5.792 11.559 1.00 98.31 102 SER A CA 1
ATOM 779 C C . SER A 1 102 ? -6.420 -6.368 12.969 1.00 98.31 102 SER A C 1
ATOM 781 O O . SER A 1 102 ? -5.289 -6.666 13.350 1.00 98.31 102 SER A O 1
ATOM 783 N N . ASP A 1 103 ? -7.471 -6.531 13.768 1.00 97.44 103 ASP A N 1
ATOM 784 C CA . ASP A 1 103 ? -7.404 -7.249 15.043 1.00 97.44 103 ASP A CA 1
ATOM 785 C C . ASP A 1 103 ? -7.188 -8.767 14.872 1.00 97.44 103 ASP A C 1
ATOM 787 O O . ASP A 1 103 ? -6.710 -9.413 15.809 1.00 97.44 103 ASP A O 1
ATOM 791 N N . LYS A 1 104 ? -7.463 -9.334 13.685 1.00 97.06 104 LYS A N 1
ATOM 792 C CA . LYS A 1 104 ? -7.147 -10.732 13.331 1.00 97.06 104 LYS A CA 1
ATOM 793 C C . LYS A 1 104 ? -6.467 -10.831 11.958 1.00 97.06 104 LYS A C 1
ATOM 795 O O . LYS A 1 104 ? -7.026 -11.391 11.008 1.00 97.06 104 LYS A O 1
ATOM 800 N N . PRO A 1 105 ? -5.213 -10.360 11.835 1.00 97.06 105 PRO A N 1
ATOM 801 C CA . PRO A 1 105 ? -4.502 -10.379 10.563 1.00 97.06 105 PRO A CA 1
ATOM 802 C C . PRO A 1 105 ? -4.364 -11.811 10.020 1.00 97.06 105 PRO A C 1
ATOM 804 O O . PRO A 1 105 ? -4.070 -12.765 10.746 1.00 97.06 105 PRO A O 1
ATOM 807 N N . GLY A 1 106 ? -4.559 -11.974 8.715 1.00 95.75 106 GLY A N 1
ATOM 808 C CA . GLY A 1 106 ? -4.532 -13.253 8.016 1.00 95.75 106 GLY A CA 1
ATOM 809 C C . GLY A 1 106 ? -5.848 -14.030 8.031 1.00 95.75 106 GLY A C 1
ATOM 810 O O . GLY A 1 106 ? -5.893 -15.111 7.440 1.00 95.75 106 GLY A O 1
ATOM 811 N N . GLN A 1 107 ? -6.896 -13.517 8.677 1.00 95.62 107 GLN A N 1
ATOM 812 C CA . GLN A 1 107 ? -8.230 -14.113 8.689 1.00 95.62 107 GLN A CA 1
ATOM 813 C C . GLN A 1 107 ? -9.193 -13.248 7.877 1.00 95.62 107 GLN A C 1
ATOM 815 O O . GLN A 1 107 ? -9.113 -12.026 7.888 1.00 95.62 107 GLN A O 1
ATOM 820 N N . LYS A 1 108 ? -10.098 -13.890 7.131 1.00 90.81 108 LYS A N 1
ATOM 821 C CA . LYS A 1 108 ? -11.154 -13.177 6.409 1.00 90.81 108 LYS A CA 1
ATOM 822 C C . LYS A 1 108 ? -12.353 -13.008 7.329 1.00 90.81 108 LYS A C 1
ATOM 824 O O . LYS A 1 108 ? -12.950 -14.003 7.735 1.00 90.81 108 LYS A O 1
ATOM 829 N N . GLU A 1 109 ? -12.734 -11.765 7.579 1.00 90.94 109 GLU A N 1
ATOM 830 C CA . GLU A 1 109 ? -13.867 -11.421 8.436 1.00 90.94 109 GLU A CA 1
ATOM 831 C C . GLU A 1 109 ? -14.950 -10.661 7.665 1.00 90.94 109 GLU A C 1
ATOM 833 O O . GLU A 1 109 ? -14.793 -10.336 6.488 1.00 90.94 109 GLU A O 1
ATOM 838 N N . ALA A 1 110 ? -16.090 -10.421 8.316 1.00 93.94 110 ALA A N 1
ATOM 839 C CA . ALA A 1 110 ? -17.183 -9.629 7.748 1.00 93.94 110 ALA A CA 1
ATOM 840 C C . ALA A 1 110 ? -16.903 -8.113 7.776 1.00 93.94 110 ALA A C 1
ATOM 842 O O . ALA A 1 110 ? -17.734 -7.326 7.322 1.00 93.94 110 ALA A O 1
ATOM 843 N N . GLU A 1 111 ? -15.757 -7.709 8.325 1.00 94.44 111 GLU A N 1
ATOM 844 C CA . GLU A 1 111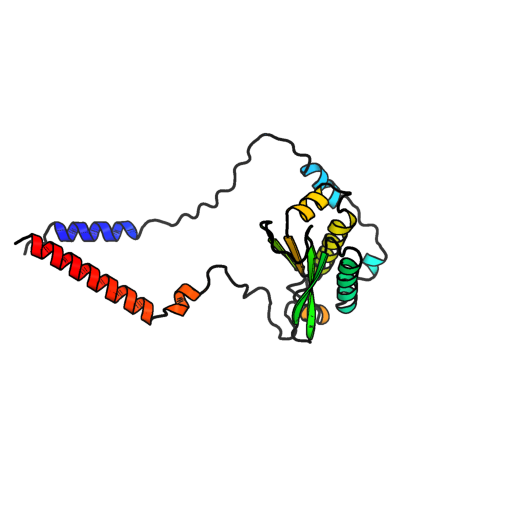 ? -15.327 -6.319 8.389 1.00 94.44 111 GLU A CA 1
ATOM 845 C C . GLU A 1 111 ? -15.105 -5.735 6.989 1.00 94.44 111 GLU A C 1
ATOM 847 O O . GLU A 1 111 ? -14.632 -6.427 6.081 1.00 94.44 111 GLU A O 1
ATOM 852 N N . PRO A 1 112 ? -15.424 -4.448 6.777 1.00 96.75 112 PRO A N 1
ATOM 853 C CA . PRO A 1 112 ? -15.116 -3.789 5.523 1.00 96.75 112 PRO A CA 1
ATOM 854 C C . PRO A 1 112 ? -13.598 -3.714 5.316 1.00 96.75 112 PRO A C 1
ATOM 856 O O . PRO A 1 112 ? -12.851 -3.238 6.173 1.00 96.75 112 PRO A O 1
ATOM 859 N N . ALA A 1 113 ? -13.153 -4.151 4.139 1.00 95.19 113 ALA A N 1
ATOM 860 C CA . ALA A 1 113 ? -11.754 -4.090 3.754 1.00 95.19 113 ALA A CA 1
ATOM 861 C C . ALA A 1 113 ? -11.455 -2.819 2.953 1.00 95.19 113 ALA A C 1
ATOM 863 O O . ALA A 1 113 ? -12.163 -2.491 1.998 1.00 95.19 113 ALA A O 1
ATOM 864 N N . PHE A 1 114 ? -10.367 -2.135 3.300 1.00 96.88 114 PHE A N 1
ATOM 865 C CA . PHE A 1 114 ? -9.890 -0.959 2.577 1.00 96.88 114 PHE A CA 1
ATOM 866 C C . PHE A 1 114 ? -8.452 -1.163 2.138 1.00 96.88 114 PHE A C 1
ATOM 868 O O . PHE A 1 114 ? -7.607 -1.633 2.899 1.00 96.88 114 PHE A O 1
ATOM 875 N N . LYS A 1 115 ? -8.164 -0.759 0.901 1.00 95.88 115 LYS A N 1
ATOM 876 C CA . LYS A 1 115 ? -6.806 -0.744 0.371 1.00 95.88 115 LYS A CA 1
ATOM 877 C C . LYS A 1 115 ? -6.346 0.691 0.162 1.00 95.88 115 LYS A C 1
ATOM 879 O O . LYS A 1 115 ? -6.974 1.434 -0.587 1.00 95.88 115 LYS A O 1
ATOM 884 N N . TYR A 1 116 ? -5.213 1.040 0.763 1.00 98.25 116 TYR A N 1
ATOM 885 C CA . TYR A 1 116 ? -4.506 2.281 0.472 1.00 98.25 116 TYR A CA 1
ATOM 886 C C . TYR A 1 116 ? -3.272 1.984 -0.370 1.00 98.25 116 TYR A C 1
ATOM 888 O O . TYR A 1 116 ? -2.481 1.105 -0.031 1.00 98.25 116 TYR A O 1
ATOM 896 N N . VAL A 1 117 ? -3.117 2.713 -1.473 1.00 98.06 117 VAL A N 1
ATOM 897 C CA . VAL A 1 117 ? -2.010 2.538 -2.416 1.00 98.06 117 VAL A CA 1
ATOM 898 C C . VAL A 1 117 ? -1.270 3.855 -2.569 1.00 98.06 117 VAL A C 1
ATOM 900 O O . VAL A 1 117 ? -1.862 4.863 -2.950 1.00 98.06 117 VAL A O 1
ATOM 903 N N . GLY A 1 118 ? 0.024 3.844 -2.270 1.00 98.06 118 GLY A N 1
ATOM 904 C CA . GLY A 1 118 ? 0.901 4.997 -2.414 1.00 98.06 118 GLY A CA 1
ATOM 905 C C . GLY A 1 118 ? 1.793 4.891 -3.645 1.00 98.06 118 GLY A C 1
ATOM 906 O O . GLY A 1 118 ? 2.022 3.806 -4.187 1.00 98.06 118 GLY A O 1
ATOM 907 N N . ASN A 1 119 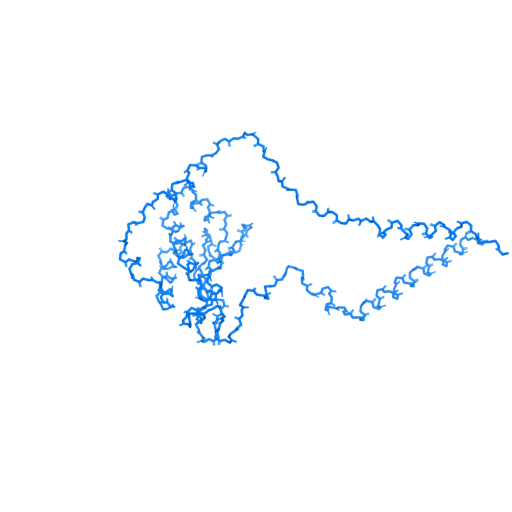? 2.315 6.048 -4.068 1.00 98.00 119 ASN A N 1
ATOM 908 C CA . ASN A 1 119 ? 3.368 6.160 -5.080 1.00 98.00 119 ASN A CA 1
ATOM 909 C C . ASN A 1 119 ? 3.055 5.333 -6.344 1.00 98.00 119 ASN A C 1
ATOM 911 O O . ASN A 1 119 ? 3.852 4.512 -6.790 1.00 98.00 119 ASN A O 1
ATOM 915 N N . VAL A 1 120 ? 1.843 5.534 -6.879 1.00 98.25 120 VAL A N 1
ATOM 916 C CA . VAL A 1 120 ? 1.392 4.994 -8.173 1.00 98.25 120 VAL A CA 1
ATOM 917 C C . VAL A 1 120 ? 2.194 5.630 -9.310 1.00 98.25 120 VAL A C 1
ATOM 919 O O . VAL A 1 120 ? 2.697 4.936 -10.193 1.00 98.25 120 VAL A O 1
ATOM 922 N N . HIS A 1 121 ? 2.379 6.948 -9.244 1.00 98.44 121 HIS A N 1
ATOM 923 C CA . HIS A 1 121 ? 3.373 7.657 -10.036 1.00 98.44 121 HIS A CA 1
ATOM 924 C C . HIS A 1 121 ? 4.672 7.753 -9.246 1.00 98.44 121 HIS A C 1
ATOM 926 O O . HIS A 1 121 ? 4.661 8.116 -8.067 1.00 98.44 121 HIS A O 1
ATOM 932 N N . GLY A 1 122 ? 5.788 7.413 -9.885 1.00 98.00 122 GLY A N 1
ATOM 933 C CA . GLY A 1 122 ? 7.084 7.309 -9.222 1.00 98.00 122 GLY A CA 1
ATOM 934 C C . GLY A 1 122 ? 7.651 8.639 -8.717 1.00 98.00 122 GLY A C 1
ATOM 935 O O . GLY A 1 122 ? 8.273 8.671 -7.658 1.00 98.00 122 GLY A O 1
ATOM 936 N N . ASP A 1 123 ? 7.381 9.730 -9.431 1.00 97.50 123 ASP A N 1
ATOM 937 C CA . ASP A 1 123 ? 7.751 11.116 -9.108 1.00 97.50 123 ASP A CA 1
ATOM 938 C C . ASP A 1 123 ? 6.811 11.802 -8.098 1.00 97.50 123 ASP A C 1
ATOM 940 O O . ASP A 1 123 ? 7.038 12.952 -7.729 1.00 97.50 123 ASP A O 1
ATOM 944 N N . GLU A 1 124 ? 5.816 11.080 -7.572 1.00 97.88 124 GLU A N 1
ATOM 945 C CA . GLU A 1 124 ? 4.895 11.539 -6.524 1.00 97.88 124 GLU A CA 1
ATOM 946 C C . GLU A 1 124 ? 5.108 10.727 -5.214 1.00 97.88 124 GLU A C 1
ATOM 948 O O . GLU A 1 124 ? 4.252 9.930 -4.810 1.00 97.88 124 GLU A O 1
ATOM 953 N N . PRO A 1 125 ? 6.265 10.868 -4.525 1.00 96.00 125 PRO A N 1
ATOM 954 C CA . PRO A 1 125 ? 6.673 9.989 -3.421 1.00 96.00 125 PRO A CA 1
ATOM 955 C C . PRO A 1 125 ? 6.030 10.307 -2.065 1.00 96.00 125 PRO A C 1
ATOM 957 O O . PRO A 1 125 ? 6.220 9.564 -1.110 1.00 96.00 125 PRO A O 1
ATOM 960 N N . VAL A 1 126 ? 5.254 11.381 -1.928 1.00 96.44 126 VAL A N 1
ATOM 961 C CA . VAL A 1 126 ? 4.663 11.739 -0.622 1.00 96.44 126 VAL A CA 1
ATOM 962 C C . VAL A 1 126 ? 3.770 10.612 -0.087 1.00 96.44 126 VAL A C 1
ATOM 964 O O . VAL A 1 126 ? 3.809 10.291 1.099 1.00 96.44 126 VAL A O 1
ATOM 967 N N . GLY A 1 127 ? 3.014 9.948 -0.969 1.00 96.75 127 GLY A N 1
ATOM 968 C CA . GLY A 1 127 ? 2.091 8.880 -0.581 1.00 96.75 127 GLY A CA 1
ATOM 969 C C . GLY A 1 127 ? 2.767 7.680 0.094 1.00 96.75 127 GLY A C 1
ATOM 970 O O . GLY A 1 127 ? 2.208 7.146 1.047 1.00 96.75 127 GLY A O 1
ATOM 971 N N . ARG A 1 128 ? 3.975 7.275 -0.336 1.00 97.44 128 ARG A N 1
ATOM 972 C CA . ARG A 1 128 ? 4.682 6.135 0.291 1.00 97.44 128 ARG A CA 1
ATOM 973 C C . ARG A 1 128 ? 5.112 6.440 1.723 1.00 97.44 128 ARG A C 1
ATOM 975 O O . ARG A 1 128 ? 5.009 5.561 2.570 1.00 97.44 128 ARG A O 1
ATOM 982 N N . GLU A 1 129 ? 5.500 7.681 2.014 1.00 96.19 129 GLU A N 1
ATOM 983 C CA . GLU A 1 129 ? 5.863 8.107 3.373 1.00 96.19 129 GLU A CA 1
ATOM 984 C C . GLU A 1 129 ? 4.638 8.215 4.278 1.00 96.19 129 GLU A C 1
ATOM 986 O O . GLU A 1 129 ? 4.623 7.687 5.390 1.00 96.19 129 GLU A O 1
ATOM 991 N N . VAL A 1 130 ? 3.580 8.871 3.786 1.00 97.44 130 VAL A N 1
ATOM 992 C CA . VAL A 1 130 ? 2.338 9.069 4.545 1.00 97.44 130 VAL A CA 1
ATOM 993 C C . VAL A 1 130 ? 1.728 7.728 4.938 1.00 97.44 130 VAL A C 1
ATOM 995 O O . VAL A 1 130 ? 1.275 7.579 6.069 1.00 97.44 130 VAL A O 1
ATOM 998 N N . LEU A 1 131 ? 1.759 6.731 4.052 1.00 98.56 131 LEU A N 1
ATOM 999 C CA . LEU A 1 131 ? 1.230 5.404 4.356 1.00 98.56 131 LEU A CA 1
ATOM 1000 C C . LEU A 1 131 ? 2.051 4.646 5.405 1.00 98.56 131 LEU A C 1
ATOM 1002 O O . LEU A 1 131 ? 1.462 3.957 6.238 1.00 98.56 131 LEU A O 1
ATOM 1006 N N . ILE A 1 132 ? 3.376 4.808 5.433 1.00 98.19 132 ILE A N 1
ATOM 1007 C CA . ILE A 1 132 ? 4.204 4.255 6.515 1.00 98.19 132 ILE A CA 1
ATOM 1008 C C . ILE A 1 132 ? 3.924 4.973 7.837 1.00 98.19 132 ILE A C 1
ATOM 1010 O O . ILE A 1 132 ? 3.784 4.321 8.872 1.00 98.19 132 ILE A O 1
ATOM 1014 N N . LYS A 1 133 ? 3.784 6.303 7.822 1.00 97.50 133 LYS A N 1
ATOM 1015 C CA . LYS A 1 133 ? 3.416 7.073 9.021 1.00 97.50 133 LYS A CA 1
ATOM 1016 C C . LYS A 1 133 ? 2.026 6.691 9.534 1.00 97.50 133 LYS A C 1
ATOM 1018 O O . LYS A 1 133 ? 1.869 6.519 10.738 1.00 97.50 133 LYS A O 1
ATOM 1023 N N . LEU A 1 134 ? 1.055 6.477 8.645 1.00 98.50 134 LEU A N 1
ATOM 1024 C CA . LEU A 1 134 ? -0.281 5.990 8.995 1.00 98.50 134 LEU A CA 1
ATOM 1025 C C . LEU A 1 134 ? -0.223 4.601 9.639 1.00 98.50 134 LEU A C 1
ATOM 1027 O O . LEU A 1 134 ? -0.816 4.399 10.695 1.00 98.50 134 LEU A O 1
ATOM 1031 N N . ALA A 1 135 ? 0.505 3.659 9.034 1.00 98.62 135 ALA A N 1
ATOM 1032 C CA . ALA A 1 135 ? 0.654 2.309 9.570 1.00 98.62 135 ALA A CA 1
ATOM 1033 C C . ALA A 1 135 ? 1.312 2.316 10.960 1.00 98.62 135 ALA A C 1
ATOM 1035 O O . ALA A 1 135 ? 0.806 1.682 11.885 1.00 98.62 135 ALA A O 1
ATOM 1036 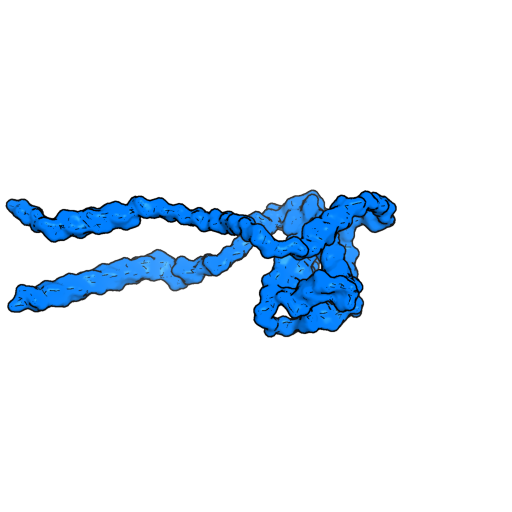N N . ASN A 1 136 ? 2.387 3.092 11.136 1.00 98.38 136 ASN A N 1
ATOM 1037 C CA . ASN A 1 136 ? 3.012 3.285 12.444 1.00 98.38 136 ASN A CA 1
ATOM 1038 C C . ASN A 1 136 ? 2.035 3.899 13.447 1.00 98.38 136 ASN A C 1
ATOM 1040 O O . ASN A 1 136 ? 1.876 3.349 14.528 1.00 98.38 136 ASN A O 1
ATOM 1044 N N . TRP A 1 137 ? 1.333 4.977 13.083 1.00 98.56 137 TRP A N 1
ATOM 1045 C CA . TRP A 1 137 ? 0.382 5.639 13.976 1.00 98.56 137 TRP A CA 1
ATOM 1046 C C . TRP A 1 137 ? -0.739 4.698 14.430 1.00 98.56 137 TRP A C 1
ATOM 1048 O O . TRP A 1 137 ? -1.034 4.650 15.623 1.00 98.56 137 TRP A O 1
ATOM 1058 N N . LEU A 1 138 ? -1.322 3.911 13.519 1.00 98.69 138 LEU A N 1
ATOM 1059 C CA . LEU A 1 138 ? -2.356 2.927 13.855 1.00 98.69 138 LEU A CA 1
ATOM 1060 C C . LEU A 1 138 ? -1.840 1.894 14.861 1.00 98.69 138 LEU A C 1
ATOM 1062 O O . LEU A 1 138 ? -2.495 1.635 15.870 1.00 98.69 138 LEU A O 1
ATOM 1066 N N . CYS A 1 139 ? -0.655 1.334 14.615 1.00 98.31 139 CYS A N 1
ATOM 1067 C CA . CYS A 1 139 ? -0.102 0.292 15.469 1.00 98.31 139 CYS A CA 1
ATOM 1068 C C . CYS A 1 139 ? 0.446 0.827 16.806 1.00 98.31 139 CYS A C 1
ATOM 1070 O O . CYS A 1 139 ? 0.243 0.207 17.848 1.00 98.31 139 CYS A O 1
ATOM 1072 N N . ASP A 1 140 ? 1.109 1.987 16.809 1.00 98.12 140 ASP A N 1
ATOM 1073 C CA . ASP A 1 140 ? 1.640 2.641 18.013 1.00 98.12 140 ASP A CA 1
ATOM 1074 C C . ASP A 1 140 ? 0.529 3.048 18.984 1.00 98.12 140 ASP A C 1
ATOM 1076 O O . ASP A 1 140 ? 0.737 3.013 20.203 1.00 98.12 140 ASP A O 1
ATOM 1080 N N . ASN A 1 141 ? -0.640 3.414 18.451 1.00 98.38 141 ASN A N 1
ATOM 1081 C CA . ASN A 1 141 ? -1.772 3.924 19.219 1.00 98.38 141 ASN A CA 1
ATOM 1082 C C . ASN A 1 141 ? -2.897 2.901 19.428 1.00 98.38 141 ASN A C 1
ATOM 1084 O O . ASN A 1 141 ? -3.908 3.231 20.054 1.00 98.38 141 ASN A O 1
ATOM 1088 N N . TYR A 1 142 ? -2.739 1.654 18.976 1.00 98.12 142 TYR A N 1
ATOM 1089 C CA . TYR A 1 142 ? -3.714 0.602 19.252 1.00 98.12 142 TYR A CA 1
ATOM 1090 C C . TYR A 1 142 ? -3.889 0.403 20.768 1.00 98.12 142 TYR A C 1
ATOM 1092 O O . TYR A 1 142 ? -2.911 0.277 21.505 1.00 98.12 142 TYR A O 1
ATOM 1100 N N . LEU A 1 143 ? -5.142 0.409 21.239 1.00 97.38 143 LEU A N 1
ATOM 1101 C CA . LEU A 1 143 ? -5.550 0.391 22.656 1.00 97.38 143 LEU A CA 1
ATOM 1102 C C . LEU A 1 143 ? -5.148 1.625 23.488 1.00 97.38 143 LEU A C 1
ATOM 1104 O O . LEU A 1 143 ? -5.432 1.657 24.684 1.00 97.38 143 LEU A O 1
ATOM 1108 N N . LYS A 1 144 ? -4.530 2.645 22.879 1.00 98.12 144 LYS A N 1
ATOM 1109 C CA . LYS A 1 144 ? -4.176 3.921 23.530 1.00 98.12 144 LYS A CA 1
ATOM 1110 C C . LYS A 1 144 ? -5.050 5.068 23.032 1.00 98.12 144 LYS A C 1
ATOM 1112 O O . LYS A 1 144 ? -5.520 5.871 23.830 1.00 98.12 144 LYS A O 1
ATOM 1117 N N . ASP A 1 145 ? -5.290 5.110 21.723 1.00 98.00 145 ASP A N 1
ATOM 1118 C CA . ASP A 1 145 ? -6.192 6.051 21.067 1.00 98.00 145 ASP A CA 1
ATOM 1119 C C . ASP A 1 145 ? -7.498 5.325 20.678 1.00 98.00 145 ASP A C 1
ATOM 1121 O O . ASP A 1 145 ? -7.456 4.292 19.987 1.00 98.00 145 ASP A O 1
ATOM 1125 N N . PRO A 1 146 ? -8.673 5.831 21.102 1.00 98.19 146 PRO A N 1
ATOM 1126 C CA . PRO A 1 146 ? -9.964 5.283 20.702 1.00 98.19 146 PRO A CA 1
ATOM 1127 C C . PRO A 1 146 ? -10.169 5.202 19.184 1.00 98.19 146 PRO A C 1
ATOM 1129 O O . PRO A 1 146 ? -10.772 4.237 18.722 1.00 98.19 146 PRO A O 1
ATOM 1132 N N . LEU A 1 147 ? -9.665 6.161 18.399 1.00 98.00 147 LEU A N 1
ATOM 1133 C CA . LEU A 1 147 ? -9.798 6.172 16.940 1.00 98.00 147 LEU A CA 1
ATOM 1134 C C . LEU A 1 147 ? -8.949 5.079 16.288 1.00 98.00 147 LEU A C 1
ATOM 1136 O O . LEU A 1 147 ? -9.460 4.327 15.461 1.00 98.00 147 LEU A O 1
ATOM 1140 N N . ALA A 1 148 ? -7.680 4.946 16.685 1.00 98.19 148 ALA A N 1
ATOM 1141 C CA . ALA A 1 148 ? -6.825 3.867 16.188 1.00 98.19 148 ALA A CA 1
ATOM 1142 C C . ALA A 1 148 ? -7.418 2.495 16.546 1.00 98.19 148 ALA A C 1
ATOM 1144 O O . ALA A 1 148 ? -7.491 1.599 15.709 1.00 98.19 148 ALA A O 1
ATOM 1145 N N . THR A 1 149 ? -7.925 2.356 17.774 1.00 98.38 149 THR A N 1
ATOM 1146 C CA . THR A 1 149 ? -8.586 1.129 18.238 1.00 98.38 149 THR A CA 1
ATOM 1147 C C . THR A 1 149 ? -9.857 0.825 17.450 1.00 98.38 149 THR A C 1
ATOM 1149 O O . THR A 1 149 ? -10.083 -0.329 17.096 1.00 98.38 149 THR A O 1
ATOM 1152 N N . LEU A 1 150 ? -10.676 1.840 17.162 1.00 98.06 150 LEU A N 1
ATOM 1153 C CA . LEU A 1 150 ? -11.884 1.696 16.353 1.00 98.06 150 LEU A CA 1
ATOM 1154 C C . LEU A 1 150 ? -11.545 1.191 14.948 1.00 98.06 150 LEU A C 1
ATOM 1156 O O . LEU A 1 150 ? -12.204 0.273 14.474 1.00 98.06 150 LEU A O 1
ATOM 1160 N N . ILE A 1 151 ? -10.518 1.757 14.312 1.00 98.06 151 ILE A N 1
ATOM 1161 C CA . ILE A 1 151 ? -10.087 1.357 12.968 1.00 98.06 151 ILE A CA 1
ATOM 1162 C C . ILE A 1 151 ? -9.585 -0.090 12.977 1.00 98.06 151 ILE A C 1
ATOM 1164 O O . ILE A 1 151 ? -10.096 -0.902 12.219 1.00 98.06 151 ILE A O 1
ATOM 1168 N N . VAL A 1 152 ? -8.639 -0.433 13.858 1.00 98.12 152 VAL A N 1
ATOM 1169 C CA . VAL A 1 152 ? -8.028 -1.777 13.883 1.00 98.12 152 VAL A CA 1
ATOM 1170 C C . VAL A 1 152 ? -9.051 -2.879 14.194 1.00 98.12 152 VAL A C 1
ATOM 1172 O O . VAL A 1 152 ? -8.915 -3.972 13.667 1.00 98.12 152 VAL A O 1
ATOM 1175 N N . LYS A 1 153 ? -10.071 -2.603 15.022 1.00 97.62 153 LYS A N 1
ATOM 1176 C CA . LYS A 1 153 ? -11.096 -3.586 15.434 1.00 97.62 153 LYS A CA 1
ATOM 1177 C C . LYS A 1 153 ? -12.317 -3.710 14.519 1.00 97.62 153 LYS A C 1
ATOM 1179 O O . LYS A 1 153 ? -13.230 -4.445 14.870 1.00 97.62 153 LYS A O 1
ATOM 1184 N N . ASN A 1 154 ? -12.458 -2.854 13.509 1.00 97.62 154 ASN A N 1
ATOM 1185 C CA . ASN A 1 154 ? -13.680 -2.821 12.691 1.00 97.62 154 ASN A CA 1
ATOM 1186 C C . ASN A 1 154 ? -13.388 -2.667 11.196 1.00 97.62 154 ASN A C 1
ATOM 1188 O O . ASN A 1 154 ? -14.313 -2.444 10.413 1.00 97.62 154 ASN A O 1
ATOM 1192 N N . MET A 1 155 ? -12.119 -2.682 10.796 1.00 97.56 155 MET A N 1
ATOM 1193 C CA . MET A 1 155 ? -11.702 -2.518 9.413 1.00 97.56 155 MET A CA 1
ATOM 1194 C C . MET A 1 155 ? -10.513 -3.420 9.130 1.00 97.56 155 MET A C 1
ATOM 1196 O O . MET A 1 155 ? -9.537 -3.459 9.880 1.00 97.56 155 MET A O 1
ATOM 1200 N N . HIS A 1 156 ? -10.537 -4.023 7.946 1.00 97.94 156 HIS A N 1
ATOM 1201 C CA . HIS A 1 156 ? -9.415 -4.792 7.434 1.00 97.94 156 HIS A CA 1
ATOM 1202 C C . HIS A 1 156 ? -8.600 -3.932 6.470 1.00 97.94 156 HIS A C 1
ATOM 1204 O O . HIS A 1 156 ? -8.993 -3.697 5.324 1.00 97.94 156 HIS A O 1
ATOM 1210 N N . LEU A 1 157 ? -7.473 -3.398 6.931 1.00 98.25 157 LEU A N 1
ATOM 1211 C CA . LEU A 1 157 ? -6.650 -2.501 6.127 1.00 98.25 157 LEU A CA 1
ATOM 1212 C C . LEU A 1 157 ? -5.539 -3.253 5.400 1.00 98.25 157 LEU A C 1
ATOM 1214 O O . LEU A 1 157 ? -4.787 -4.019 5.996 1.00 98.25 157 LEU A O 1
ATOM 1218 N N . HIS A 1 158 ? -5.381 -2.945 4.117 1.00 98.50 158 HIS A N 1
ATOM 1219 C CA . HIS A 1 158 ? -4.256 -3.371 3.294 1.00 98.50 158 HIS A CA 1
ATOM 1220 C C . HIS A 1 158 ? -3.532 -2.139 2.752 1.00 98.50 158 HIS A C 1
ATOM 1222 O O . HIS A 1 158 ? -4.034 -1.432 1.879 1.00 98.50 158 HIS A O 1
ATOM 1228 N N . ILE A 1 159 ? -2.338 -1.868 3.258 1.00 98.81 159 ILE A N 1
ATOM 1229 C CA . ILE A 1 159 ? -1.550 -0.691 2.898 1.00 98.81 159 ILE A CA 1
ATOM 1230 C C . ILE A 1 159 ? -0.407 -1.134 1.988 1.00 98.81 159 ILE A C 1
ATOM 1232 O O . ILE A 1 159 ? 0.483 -1.855 2.425 1.00 98.81 159 ILE A O 1
ATOM 1236 N N . LEU A 1 160 ? -0.426 -0.700 0.728 1.00 98.75 160 LEU A N 1
ATOM 1237 C CA . LEU A 1 160 ? 0.665 -0.849 -0.238 1.00 98.75 160 LEU A CA 1
ATOM 1238 C C . LEU A 1 160 ? 1.411 0.492 -0.323 1.00 98.75 160 LEU A C 1
ATOM 1240 O O . LEU A 1 160 ? 0.929 1.395 -1.013 1.00 98.75 160 LEU A O 1
ATOM 1244 N N . PRO A 1 161 ? 2.560 0.668 0.359 1.00 98.62 161 PRO A N 1
ATOM 1245 C CA . PRO A 1 161 ? 3.211 1.974 0.421 1.00 98.62 161 PRO A CA 1
ATOM 1246 C C . PRO A 1 161 ? 3.706 2.452 -0.947 1.00 98.62 161 PRO A C 1
ATOM 1248 O O . PRO A 1 161 ? 3.554 3.625 -1.272 1.00 98.62 161 PRO A O 1
ATOM 1251 N N . THR A 1 162 ? 4.249 1.555 -1.776 1.00 98.62 162 THR A N 1
ATOM 1252 C CA . THR A 1 162 ? 4.642 1.872 -3.155 1.00 98.62 162 THR A CA 1
ATOM 1253 C C . THR A 1 162 ? 4.129 0.823 -4.131 1.00 98.62 162 THR A C 1
ATOM 1255 O O . THR A 1 162 ? 4.367 -0.371 -3.963 1.00 98.62 162 THR A O 1
ATOM 1258 N N . MET A 1 163 ? 3.425 1.277 -5.166 1.00 98.38 163 MET A N 1
ATOM 1259 C CA . MET A 1 163 ? 3.069 0.448 -6.320 1.00 98.38 163 MET A CA 1
ATOM 1260 C C . MET A 1 163 ? 4.077 0.593 -7.467 1.00 98.38 163 MET A C 1
ATOM 1262 O O . MET A 1 163 ? 4.193 -0.308 -8.295 1.00 98.38 163 MET A O 1
ATOM 1266 N N . ASN A 1 164 ? 4.823 1.703 -7.510 1.00 98.56 164 ASN A N 1
ATOM 1267 C CA . ASN A 1 164 ? 5.781 2.014 -8.568 1.00 98.56 164 ASN A CA 1
ATOM 1268 C C . ASN A 1 164 ? 7.204 2.288 -8.036 1.00 98.56 164 ASN A C 1
ATOM 1270 O O . ASN A 1 164 ? 7.738 3.392 -8.205 1.00 98.56 164 ASN A O 1
ATOM 1274 N N . PRO A 1 165 ? 7.867 1.287 -7.426 1.00 98.69 165 PRO A N 1
ATOM 1275 C CA . PRO A 1 165 ? 9.237 1.450 -6.942 1.00 98.69 165 PRO A CA 1
ATOM 1276 C C . PRO A 1 165 ? 10.235 1.737 -8.077 1.00 98.69 165 PRO A C 1
ATOM 1278 O O . PRO A 1 165 ? 11.255 2.387 -7.840 1.00 98.69 165 PRO A O 1
ATOM 1281 N N . ASP A 1 166 ? 9.941 1.293 -9.305 1.00 98.69 166 ASP A N 1
ATOM 1282 C CA . ASP A 1 166 ? 10.780 1.532 -10.483 1.00 98.69 166 ASP A CA 1
ATOM 1283 C C . ASP A 1 166 ? 10.746 3.002 -10.905 1.00 98.69 166 ASP A C 1
ATOM 1285 O O . ASP A 1 166 ? 11.788 3.628 -11.098 1.00 98.69 166 ASP A O 1
ATOM 1289 N N . GLY A 1 167 ? 9.541 3.567 -11.029 1.00 98.56 167 GLY A N 1
ATOM 1290 C CA . GLY A 1 167 ? 9.348 4.975 -11.350 1.00 98.56 167 GLY A CA 1
ATOM 1291 C C . GLY A 1 167 ? 9.956 5.877 -10.285 1.00 98.56 167 GLY A C 1
ATOM 1292 O O . GLY A 1 167 ? 10.555 6.89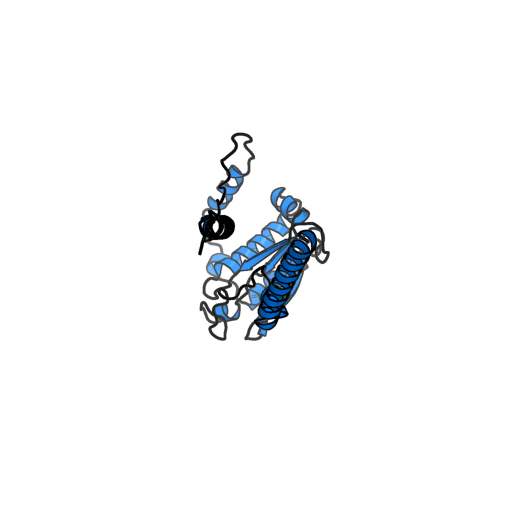1 -10.626 1.00 98.56 167 GLY A O 1
ATOM 1293 N N . PHE A 1 168 ? 9.866 5.491 -9.007 1.00 98.31 168 PHE A N 1
ATOM 1294 C CA . PHE A 1 168 ? 10.515 6.214 -7.914 1.00 98.31 168 PHE A CA 1
ATOM 1295 C C . PHE A 1 168 ? 12.038 6.243 -8.069 1.00 98.31 168 PHE A C 1
ATOM 1297 O O . PHE A 1 168 ? 12.639 7.317 -8.030 1.00 98.31 168 PHE A O 1
ATOM 1304 N N . ALA A 1 169 ? 12.663 5.087 -8.317 1.00 97.75 169 ALA A N 1
ATOM 1305 C CA . ALA A 1 169 ? 14.108 5.002 -8.535 1.00 97.75 169 ALA A CA 1
ATOM 1306 C C . ALA A 1 169 ? 14.565 5.830 -9.751 1.00 97.75 169 ALA A C 1
ATOM 1308 O O . ALA A 1 169 ? 15.638 6.430 -9.728 1.00 97.75 169 ALA A O 1
ATOM 1309 N N . LEU A 1 170 ? 13.729 5.902 -10.791 1.00 97.62 170 LEU A N 1
ATOM 1310 C CA . LEU A 1 170 ? 13.970 6.676 -12.011 1.00 97.62 170 LEU A CA 1
ATOM 1311 C C . LEU A 1 170 ? 13.470 8.130 -11.938 1.00 97.62 170 LEU A C 1
ATOM 1313 O O . LEU A 1 170 ? 13.639 8.866 -12.908 1.00 97.62 170 LEU A O 1
ATOM 1317 N N . ARG A 1 171 ? 12.860 8.544 -10.817 1.00 97.19 171 ARG A N 1
ATOM 1318 C CA . ARG A 1 171 ? 12.246 9.868 -10.599 1.00 97.19 171 ARG A CA 1
ATOM 1319 C C . ARG A 1 171 ? 11.294 10.291 -11.722 1.00 97.19 171 ARG A C 1
ATOM 1321 O O . ARG A 1 171 ? 11.397 11.396 -12.251 1.00 97.19 171 ARG A O 1
ATOM 1328 N N . ARG A 1 172 ? 10.378 9.400 -12.105 1.00 97.81 172 ARG A N 1
ATOM 1329 C CA . ARG A 1 172 ? 9.401 9.653 -13.171 1.00 97.81 172 ARG A CA 1
ATOM 1330 C C . ARG A 1 172 ? 8.040 9.041 -12.877 1.00 97.81 172 ARG A C 1
ATOM 1332 O O . ARG A 1 172 ? 7.932 8.059 -12.146 1.00 97.81 172 ARG A O 1
ATOM 1339 N N . ARG A 1 173 ? 7.018 9.567 -13.549 1.00 98.25 173 ARG A N 1
ATOM 1340 C CA . ARG A 1 173 ? 5.632 9.102 -13.454 1.00 98.25 173 ARG A CA 1
ATOM 1341 C C . ARG A 1 173 ? 5.453 7.611 -13.744 1.00 98.25 173 ARG A C 1
ATOM 1343 O O . ARG A 1 173 ? 4.868 6.898 -12.934 1.00 98.25 173 ARG A O 1
ATOM 1350 N N . GLY A 1 174 ? 5.938 7.143 -14.894 1.00 97.94 174 GLY A N 1
ATOM 1351 C CA . GLY A 1 174 ? 5.758 5.758 -15.341 1.00 97.94 174 GLY A CA 1
ATOM 1352 C C . GLY A 1 174 ? 6.679 4.748 -14.645 1.00 97.94 174 GLY A C 1
ATOM 1353 O O . GLY A 1 174 ? 7.683 5.117 -14.038 1.00 97.94 174 GLY A O 1
ATOM 1354 N N . ASN A 1 175 ? 6.360 3.456 -14.745 1.00 98.25 175 ASN A N 1
ATOM 1355 C CA . ASN A 1 175 ? 7.225 2.365 -14.261 1.00 98.25 175 ASN A CA 1
ATOM 1356 C C . ASN A 1 175 ? 8.482 2.174 -15.139 1.00 98.25 175 ASN A C 1
ATOM 1358 O O . ASN A 1 175 ? 8.762 3.004 -16.003 1.00 98.25 175 ASN A O 1
ATOM 1362 N N . ALA A 1 176 ? 9.258 1.092 -14.971 1.00 98.12 176 ALA A N 1
ATOM 1363 C CA . ALA A 1 176 ? 10.469 0.846 -15.777 1.00 98.12 176 ALA A CA 1
ATOM 1364 C C . ALA A 1 176 ? 10.205 0.758 -17.299 1.00 98.12 176 ALA A C 1
ATOM 1366 O O . ALA A 1 176 ? 11.036 1.203 -18.089 1.00 98.12 176 ALA A O 1
ATOM 1367 N N . ASN A 1 177 ? 9.017 0.303 -17.704 1.00 98.19 177 ASN A N 1
ATOM 1368 C CA . ASN A 1 177 ? 8.585 0.231 -19.105 1.00 98.19 177 ASN A CA 1
ATOM 1369 C C . ASN A 1 177 ? 7.930 1.528 -19.610 1.00 98.19 177 ASN A C 1
ATOM 1371 O O . ASN A 1 177 ? 7.352 1.541 -20.692 1.00 98.19 177 ASN A O 1
ATOM 1375 N N . ASN A 1 178 ? 8.007 2.618 -18.839 1.00 96.88 178 ASN A N 1
ATOM 1376 C CA . ASN A 1 178 ? 7.378 3.902 -19.149 1.00 96.88 178 ASN A CA 1
ATOM 1377 C C . ASN A 1 178 ? 5.838 3.831 -19.253 1.00 96.88 178 ASN A C 1
ATOM 1379 O O . ASN A 1 178 ? 5.223 4.640 -19.944 1.00 96.88 178 ASN A O 1
ATOM 1383 N N . VAL A 1 179 ? 5.213 2.877 -18.553 1.00 97.69 179 VAL A N 1
ATOM 1384 C CA . VAL A 1 179 ? 3.751 2.734 -18.477 1.00 97.69 179 VAL A CA 1
ATOM 1385 C C . VAL A 1 179 ? 3.214 3.544 -17.296 1.00 97.69 179 VAL A C 1
ATOM 1387 O O . VAL A 1 179 ? 3.742 3.442 -16.184 1.00 97.69 179 VAL A O 1
ATOM 1390 N N . ASP A 1 180 ? 2.168 4.342 -17.530 1.00 96.69 180 ASP A N 1
ATOM 1391 C CA . ASP A 1 180 ? 1.404 5.019 -16.475 1.00 96.69 180 ASP A CA 1
ATOM 1392 C C . ASP A 1 180 ? 0.479 3.997 -15.798 1.00 96.69 180 ASP A C 1
ATOM 1394 O O . ASP A 1 180 ? -0.463 3.498 -16.410 1.00 96.69 180 ASP A O 1
ATOM 1398 N N . LEU A 1 181 ? 0.762 3.677 -14.532 1.00 96.00 181 LEU A N 1
ATOM 1399 C CA . LEU A 1 181 ? 0.028 2.657 -13.779 1.00 96.00 181 LEU A CA 1
ATOM 1400 C C . LEU A 1 181 ? -1.386 3.097 -13.358 1.00 96.00 181 LEU A C 1
ATOM 1402 O O . LEU A 1 181 ? -2.122 2.300 -12.784 1.00 96.00 181 LEU A O 1
ATOM 1406 N N . ASN A 1 182 ? -1.775 4.347 -13.623 1.00 95.56 182 ASN A N 1
ATOM 1407 C CA . ASN A 1 182 ? -3.076 4.909 -13.279 1.00 95.56 182 ASN A CA 1
ATOM 1408 C C . ASN A 1 182 ? -4.010 5.028 -14.495 1.00 95.56 182 ASN A C 1
ATOM 1410 O O . ASN A 1 182 ? -4.604 6.086 -14.720 1.00 95.56 182 ASN A O 1
ATOM 1414 N N . ARG A 1 183 ? -4.089 3.990 -15.337 1.00 94.19 183 ARG A N 1
ATOM 1415 C CA . ARG A 1 183 ? -4.971 3.969 -16.524 1.00 94.19 183 ARG A CA 1
ATOM 1416 C C . ARG A 1 183 ? -5.876 2.746 -16.609 1.00 94.19 183 ARG A C 1
ATOM 1418 O O . ARG A 1 183 ? -7.058 2.924 -16.870 1.00 94.19 183 ARG A O 1
ATOM 1425 N N . ASP A 1 184 ? -5.359 1.566 -16.283 1.00 87.00 184 ASP A N 1
ATOM 1426 C CA . ASP A 1 184 ? -6.068 0.297 -16.495 1.00 87.00 184 ASP A CA 1
ATOM 1427 C C . ASP A 1 184 ? -6.462 -0.371 -15.165 1.00 87.00 184 ASP A C 1
ATOM 1429 O O . ASP A 1 184 ? -6.210 -1.557 -14.940 1.00 87.00 184 ASP A O 1
ATOM 1433 N N . PHE A 1 185 ? -7.040 0.396 -14.231 1.00 85.00 185 PHE A N 1
ATOM 1434 C CA . PHE A 1 185 ? -7.612 -0.208 -13.025 1.00 85.00 185 PHE A CA 1
ATOM 1435 C C . PHE A 1 185 ? -8.827 -1.062 -13.408 1.00 85.00 185 PHE A C 1
ATOM 1437 O O . PHE A 1 185 ? -9.678 -0.579 -14.157 1.00 85.00 185 PHE A O 1
ATOM 1444 N N . PRO A 1 186 ? -8.944 -2.300 -12.890 1.00 82.62 186 PRO A N 1
ATOM 1445 C CA . PRO A 1 186 ? -10.105 -3.128 -13.170 1.00 82.62 186 PRO A CA 1
ATOM 1446 C C . PRO A 1 186 ? -11.358 -2.444 -12.626 1.00 82.62 186 PRO A C 1
ATOM 1448 O O . PRO A 1 186 ? -11.365 -1.944 -11.495 1.00 82.62 186 PRO A O 1
ATOM 1451 N N . ASP A 1 187 ? -12.423 -2.442 -13.415 1.00 79.50 187 ASP A N 1
ATOM 1452 C CA . ASP A 1 187 ? -13.741 -2.083 -12.924 1.00 79.50 187 ASP A CA 1
ATOM 1453 C C . ASP A 1 187 ? -14.412 -3.290 -12.243 1.00 79.50 187 ASP A C 1
ATOM 1455 O O . ASP A 1 187 ? -13.962 -4.436 -12.304 1.00 79.50 187 ASP A O 1
ATOM 1459 N N . GLN A 1 188 ? -15.489 -3.020 -11.503 1.00 72.25 188 GLN A N 1
ATOM 1460 C CA . GLN A 1 188 ? -16.302 -4.080 -10.895 1.00 72.25 188 GLN A CA 1
ATOM 1461 C C . GLN A 1 188 ? -17.226 -4.755 -11.915 1.00 72.25 188 GLN A C 1
ATOM 1463 O O . GLN A 1 188 ? -17.815 -5.797 -11.624 1.00 72.25 188 GLN A O 1
ATOM 1468 N N . VAL A 1 189 ? -17.382 -4.156 -13.097 1.00 69.69 189 VAL A N 1
ATOM 1469 C CA . VAL A 1 189 ? -18.226 -4.677 -14.165 1.00 69.69 189 VAL A CA 1
ATOM 1470 C C . VAL A 1 189 ? -17.371 -5.569 -15.039 1.00 69.69 189 VAL A C 1
ATOM 1472 O O . VAL A 1 189 ? -16.954 -5.199 -16.121 1.00 69.69 189 VAL A O 1
ATOM 1475 N N . SER A 1 190 ? -17.120 -6.785 -14.558 1.00 57.38 190 SER A N 1
ATOM 1476 C CA . SER A 1 190 ? -16.408 -7.779 -15.350 1.00 57.38 190 SER A CA 1
ATOM 1477 C C . SER A 1 190 ? -16.940 -7.794 -16.788 1.00 57.38 190 SER A C 1
ATOM 1479 O O . SER A 1 190 ? -18.128 -8.071 -17.001 1.00 57.38 190 SER A O 1
ATOM 1481 N N . ASP A 1 191 ? -16.044 -7.614 -17.759 1.00 57.44 191 ASP A N 1
ATOM 1482 C CA . ASP A 1 191 ? -16.288 -7.873 -19.181 1.00 57.44 191 ASP A CA 1
ATOM 1483 C C . ASP A 1 191 ? -16.898 -9.262 -19.429 1.00 57.44 191 ASP A C 1
ATOM 1485 O O . ASP A 1 191 ? -17.355 -9.533 -20.531 1.00 57.44 191 ASP A O 1
ATOM 1489 N N . ALA A 1 192 ? -16.942 -10.154 -18.431 1.00 54.69 192 ALA A N 1
ATOM 1490 C CA . ALA A 1 192 ? -17.586 -11.465 -18.464 1.00 54.69 192 ALA A CA 1
ATOM 1491 C C . ALA A 1 192 ? -18.989 -11.462 -19.097 1.00 54.69 192 ALA A C 1
ATOM 1493 O O . ALA A 1 192 ? -19.347 -12.432 -19.762 1.00 54.69 192 ALA A O 1
ATOM 1494 N N . LEU A 1 193 ? -19.772 -10.386 -18.959 1.00 52.38 193 LEU A N 1
ATOM 1495 C CA . LEU A 1 193 ? -21.095 -10.313 -19.592 1.00 52.38 193 LEU A CA 1
ATOM 1496 C C . LEU A 1 193 ? -21.016 -10.118 -21.119 1.00 52.38 193 LEU A C 1
ATOM 1498 O O . LEU A 1 193 ? -21.850 -10.659 -21.843 1.00 52.38 193 LEU A O 1
ATOM 1502 N N . PHE A 1 194 ? -19.985 -9.429 -21.619 1.00 53.22 194 PHE A N 1
ATOM 1503 C CA . PHE A 1 194 ? -19.735 -9.250 -23.053 1.00 53.22 194 PHE A CA 1
ATOM 1504 C C . PHE A 1 194 ? -18.828 -10.337 -23.645 1.00 53.22 194 PHE A C 1
ATOM 1506 O O . PHE A 1 194 ? -19.062 -10.776 -24.769 1.00 53.22 194 PHE A O 1
ATOM 1513 N N . SER A 1 195 ? -17.825 -10.816 -22.910 1.00 56.66 195 SER A N 1
ATOM 1514 C CA . SER A 1 195 ? -16.839 -11.790 -23.389 1.00 56.66 195 SER A CA 1
ATOM 1515 C C . SER A 1 195 ? -17.357 -13.227 -23.379 1.00 56.66 195 SER A C 1
ATOM 1517 O O . SER A 1 195 ? -17.011 -13.989 -24.279 1.00 56.66 195 SER A O 1
ATOM 1519 N N . SER A 1 196 ? -18.241 -13.597 -22.442 1.00 59.47 196 SER A N 1
ATOM 1520 C CA . SER A 1 196 ? -18.806 -14.956 -22.402 1.00 59.47 196 SER A CA 1
ATOM 1521 C C . SER A 1 196 ? -19.726 -15.256 -23.586 1.00 59.47 196 SER A C 1
ATOM 1523 O O . SER A 1 196 ? -20.006 -16.420 -23.864 1.00 59.47 196 SER A O 1
ATOM 1525 N N . TYR A 1 197 ? -20.222 -14.223 -24.266 1.00 57.84 197 TYR A N 1
ATOM 1526 C CA . TYR A 1 197 ? -21.247 -14.371 -25.289 1.00 57.84 197 TYR A CA 1
ATOM 1527 C C . TYR A 1 197 ? -20.856 -13.717 -26.614 1.00 57.84 197 TYR A C 1
ATOM 1529 O O . TYR A 1 197 ? -21.204 -14.252 -27.663 1.00 57.84 197 TYR A O 1
ATOM 1537 N N . GLY A 1 198 ? -20.073 -12.636 -26.621 1.00 60.44 198 GLY A N 1
ATOM 1538 C CA . GLY A 1 198 ? -19.634 -11.966 -27.844 1.00 60.44 198 GLY A CA 1
ATOM 1539 C C . GLY A 1 198 ? -20.784 -11.646 -28.812 1.00 60.44 198 GLY A C 1
ATOM 1540 O O . GLY A 1 198 ? -21.967 -11.649 -28.461 1.00 60.44 198 GLY A O 1
ATOM 1541 N N . ILE A 1 199 ? -20.443 -11.414 -30.081 1.00 69.12 199 ILE A N 1
ATOM 1542 C CA . ILE A 1 199 ? -21.430 -11.190 -31.156 1.00 69.12 199 ILE A CA 1
ATOM 1543 C C . ILE A 1 199 ? -22.371 -12.405 -31.305 1.00 69.12 199 ILE A C 1
ATOM 1545 O O . ILE A 1 199 ? -23.545 -12.242 -31.634 1.00 69.12 199 ILE A O 1
ATOM 1549 N N . PHE A 1 200 ? -21.891 -13.618 -31.008 1.00 69.44 200 PHE A N 1
ATOM 1550 C CA . PHE A 1 200 ? -22.673 -14.854 -31.114 1.00 69.44 200 PHE A CA 1
ATOM 1551 C C . PHE A 1 200 ? -23.828 -14.933 -30.116 1.00 69.44 200 PHE A C 1
ATOM 1553 O O . PHE A 1 200 ? -24.933 -15.312 -30.490 1.00 69.44 200 PHE A O 1
ATOM 1560 N N . GLY A 1 201 ? -23.608 -14.554 -28.863 1.00 68.06 201 GLY A N 1
ATOM 1561 C CA . GLY A 1 201 ? -24.645 -14.549 -27.843 1.00 68.06 201 GLY A CA 1
ATOM 1562 C C . GLY A 1 201 ? -25.600 -13.372 -27.996 1.00 68.06 201 GLY A C 1
ATOM 1563 O O . GLY A 1 201 ? -26.777 -13.518 -27.681 1.00 68.06 201 GLY A O 1
ATOM 1564 N N . PHE A 1 202 ? -25.153 -12.261 -28.596 1.00 71.19 202 PHE A N 1
ATOM 1565 C CA . PHE A 1 202 ? -26.061 -11.211 -29.062 1.00 71.19 202 PHE A CA 1
ATOM 1566 C C . PHE A 1 202 ? -26.993 -11.760 -30.155 1.00 71.19 202 PHE A C 1
ATOM 1568 O O . PHE A 1 202 ? -28.210 -11.692 -30.019 1.00 71.19 202 PHE A O 1
ATOM 1575 N N . LEU A 1 203 ? -26.452 -12.412 -31.190 1.00 77.94 203 LEU A N 1
ATOM 1576 C CA . LEU A 1 203 ? -27.252 -13.051 -32.244 1.00 77.94 203 LEU A CA 1
ATOM 1577 C C . LEU A 1 203 ? -28.184 -14.145 -31.696 1.00 77.94 203 LEU A C 1
ATOM 1579 O O . LEU A 1 203 ? -29.344 -14.218 -32.108 1.00 77.94 203 LEU A O 1
ATOM 1583 N N . LEU A 1 204 ? -27.730 -14.956 -30.733 1.00 77.44 204 LEU A N 1
ATOM 1584 C CA . LEU A 1 204 ? -28.595 -15.908 -30.034 1.00 77.44 204 LEU A CA 1
ATOM 1585 C C . LEU A 1 204 ? -29.729 -15.173 -29.309 1.00 77.44 204 LEU A C 1
ATOM 1587 O O . LEU A 1 204 ? -30.891 -15.501 -29.511 1.00 77.44 204 LEU A O 1
ATOM 1591 N N . PHE A 1 205 ? -29.440 -14.141 -28.522 1.00 81.25 205 PHE A N 1
ATOM 1592 C CA . PHE A 1 205 ? -30.478 -13.412 -27.794 1.00 81.25 205 PHE A CA 1
ATOM 1593 C C . PHE A 1 205 ? -31.557 -12.842 -28.729 1.00 81.25 205 PHE A C 1
ATOM 1595 O O . PHE A 1 205 ? -32.747 -13.035 -28.479 1.00 81.25 205 PHE A O 1
ATOM 1602 N N . PHE A 1 206 ? -31.168 -12.225 -29.850 1.00 81.56 206 PHE A N 1
ATOM 1603 C CA . PHE A 1 206 ? -32.132 -11.707 -30.829 1.00 81.56 206 PHE A CA 1
ATOM 1604 C C . PHE A 1 206 ? -32.912 -12.813 -31.543 1.00 81.56 206 PHE A C 1
ATOM 1606 O O . PHE A 1 206 ? -34.113 -12.657 -31.769 1.00 81.56 206 PHE A O 1
ATOM 1613 N N . THR A 1 207 ? -32.279 -13.945 -31.860 1.00 86.38 207 THR A N 1
ATOM 1614 C CA . THR A 1 207 ? -32.982 -15.082 -32.474 1.00 86.38 207 THR A CA 1
ATOM 1615 C C . THR A 1 207 ? -33.984 -15.710 -31.505 1.00 86.38 207 THR A C 1
ATOM 1617 O O . THR A 1 207 ? -35.152 -15.841 -31.873 1.00 86.38 207 THR A O 1
ATOM 1620 N N . TYR A 1 208 ? -33.602 -15.992 -30.255 1.00 84.62 208 TYR A N 1
ATOM 1621 C CA . TYR A 1 208 ? -34.511 -16.531 -29.234 1.00 84.62 208 TYR A CA 1
ATOM 1622 C C . TYR A 1 208 ? -35.656 -15.569 -28.905 1.00 84.62 208 TYR A C 1
ATOM 1624 O O . TYR A 1 208 ? -36.807 -15.999 -28.822 1.00 84.62 208 TYR A O 1
ATOM 1632 N N . LEU A 1 209 ? -35.378 -14.267 -28.787 1.00 89.94 209 LEU A N 1
ATOM 1633 C CA . LEU A 1 209 ? -36.415 -13.266 -28.545 1.00 89.94 209 LEU A CA 1
ATOM 1634 C C . LEU A 1 209 ? -37.381 -13.162 -29.735 1.00 89.94 209 LEU A C 1
ATOM 1636 O O . LEU A 1 209 ? -38.592 -13.100 -29.532 1.00 89.94 209 LEU A O 1
ATOM 1640 N N . SER A 1 210 ? -36.877 -13.217 -30.974 1.00 89.38 210 SER A N 1
ATOM 1641 C CA . SER A 1 210 ? -37.728 -13.221 -32.170 1.00 89.38 210 SER A CA 1
ATOM 1642 C C . SER A 1 210 ? -38.613 -14.468 -32.251 1.00 89.38 210 SER A C 1
ATOM 1644 O O . SER A 1 210 ? -39.805 -14.351 -32.535 1.00 89.38 210 SER A O 1
ATOM 1646 N N . LEU A 1 211 ? -38.071 -15.649 -31.927 1.00 91.12 211 LEU A N 1
ATOM 1647 C CA . LEU A 1 211 ? -38.819 -16.904 -31.944 1.00 91.12 211 LEU A CA 1
ATOM 1648 C C . LEU A 1 211 ? -39.904 -16.912 -30.864 1.00 91.12 211 LEU A C 1
ATOM 1650 O O . LEU A 1 211 ? -41.026 -17.337 -31.126 1.00 91.12 211 LEU A O 1
ATOM 1654 N N . LEU A 1 212 ? -39.588 -16.394 -29.672 1.00 92.19 212 LEU A N 1
ATOM 1655 C CA . LEU A 1 212 ? -40.542 -16.258 -28.575 1.00 92.19 212 LEU A CA 1
ATOM 1656 C C . LEU A 1 212 ? -41.683 -15.304 -28.947 1.00 92.19 212 LEU A C 1
ATOM 1658 O O . LEU A 1 212 ? -42.844 -15.625 -28.709 1.00 92.19 212 LEU A O 1
ATOM 1662 N N . ILE A 1 213 ? -41.376 -14.166 -29.578 1.00 92.12 213 ILE A N 1
ATOM 1663 C CA . ILE A 1 213 ? -42.396 -13.228 -30.065 1.00 92.12 213 ILE A CA 1
ATOM 1664 C C . ILE A 1 213 ? -43.270 -13.894 -31.133 1.00 92.12 213 ILE A C 1
ATOM 1666 O O . ILE A 1 213 ? -44.491 -13.790 -31.057 1.00 92.12 213 ILE A O 1
ATOM 1670 N N . ILE A 1 214 ? -42.686 -14.622 -32.091 1.00 92.56 214 ILE A N 1
ATOM 1671 C CA . ILE A 1 214 ? -43.449 -15.334 -33.128 1.00 92.56 214 ILE A CA 1
ATOM 1672 C C . ILE A 1 214 ? -44.347 -16.411 -32.507 1.00 92.56 214 ILE A C 1
ATOM 1674 O O . ILE A 1 214 ? -45.522 -16.490 -32.858 1.00 92.56 214 ILE A O 1
ATOM 1678 N N . LEU A 1 215 ? -43.839 -17.204 -31.560 1.00 91.44 215 LEU A N 1
ATOM 1679 C CA . LEU A 1 215 ? -44.621 -18.222 -30.852 1.00 91.44 215 LEU A CA 1
ATOM 1680 C C . LEU A 1 215 ? -45.773 -17.603 -30.057 1.00 91.44 215 LEU A C 1
ATOM 1682 O O . LEU A 1 215 ? -46.893 -18.104 -30.125 1.00 91.44 215 LEU A O 1
ATOM 1686 N N . LEU A 1 216 ? -45.531 -16.487 -29.367 1.00 91.75 216 LEU A N 1
ATOM 1687 C CA . LEU A 1 216 ? -46.580 -15.742 -28.671 1.00 91.75 216 LEU A CA 1
ATOM 1688 C C . LEU A 1 216 ? -47.617 -15.183 -29.654 1.00 91.75 216 LEU A C 1
ATOM 1690 O O . LEU A 1 216 ? -48.814 -15.288 -29.399 1.00 91.75 216 LEU A O 1
ATOM 1694 N N . MET A 1 217 ? -47.193 -14.651 -30.805 1.00 92.44 217 MET A N 1
ATOM 1695 C CA . MET A 1 217 ? -48.121 -14.188 -31.839 1.00 92.44 217 MET A CA 1
ATOM 1696 C C . MET A 1 217 ? -48.954 -15.337 -32.418 1.00 92.44 217 MET A C 1
ATOM 1698 O O . MET A 1 217 ? -50.165 -15.184 -32.571 1.00 92.44 217 MET A O 1
ATOM 1702 N N . LEU A 1 218 ? -48.352 -16.497 -32.694 1.00 90.81 218 LEU A N 1
ATOM 1703 C CA . LEU A 1 218 ? -49.061 -17.682 -33.189 1.00 90.81 218 LEU A CA 1
ATOM 1704 C C . LEU A 1 218 ? -50.042 -18.238 -32.150 1.00 90.81 218 LEU A C 1
ATOM 1706 O O . LEU A 1 218 ? -51.171 -18.574 -32.507 1.00 90.81 218 LEU A O 1
ATOM 1710 N N . ALA A 1 219 ? -49.656 -18.274 -30.872 1.00 87.69 219 ALA A N 1
ATOM 1711 C CA . ALA A 1 219 ? -50.535 -18.681 -29.779 1.00 87.69 219 ALA A CA 1
ATOM 1712 C C . ALA A 1 219 ? -51.758 -17.755 -29.666 1.00 87.69 219 ALA A C 1
ATOM 1714 O O . ALA A 1 219 ? -52.887 -18.232 -29.542 1.00 87.69 219 ALA A O 1
ATOM 1715 N N . VAL A 1 220 ? -51.554 -16.439 -29.794 1.00 87.44 220 VAL A N 1
ATOM 1716 C CA . VAL A 1 220 ? -52.648 -15.456 -29.812 1.00 87.44 220 VAL A CA 1
ATOM 1717 C C . VAL A 1 220 ? -53.548 -15.641 -31.038 1.00 87.44 220 VAL A C 1
ATOM 1719 O O . VAL A 1 220 ? -54.766 -15.593 -30.899 1.00 87.44 220 VAL A O 1
ATOM 1722 N N . PHE A 1 221 ? -52.993 -15.901 -32.227 1.00 84.94 221 PHE A N 1
ATOM 1723 C CA . PHE A 1 221 ? -53.792 -16.156 -33.434 1.00 84.94 221 PHE A CA 1
ATOM 1724 C C . PHE A 1 221 ? -54.607 -17.453 -33.358 1.00 84.94 221 PHE A C 1
ATOM 1726 O O . PHE A 1 221 ? -55.713 -17.500 -33.898 1.00 84.94 221 PHE A O 1
ATOM 1733 N N . HIS A 1 222 ? -54.100 -18.497 -32.695 1.00 83.31 222 HIS A N 1
ATOM 1734 C CA . HIS A 1 222 ? -54.833 -19.756 -32.549 1.00 83.31 222 HIS A CA 1
ATOM 1735 C C . HIS A 1 222 ? -56.063 -19.616 -31.641 1.00 83.31 222 HIS A C 1
ATOM 1737 O O . HIS A 1 222 ? -57.084 -20.228 -31.920 1.00 83.31 222 HIS A O 1
ATOM 1743 N N . GLN A 1 223 ? -56.004 -18.749 -30.624 1.00 78.69 223 GLN A N 1
ATOM 1744 C CA . GLN A 1 223 ? -57.128 -18.444 -29.726 1.00 78.69 223 GLN A CA 1
ATOM 1745 C C . GLN A 1 223 ? -58.216 -17.550 -30.361 1.00 78.69 223 GLN A C 1
ATOM 1747 O O . GLN A 1 223 ? -59.169 -17.176 -29.684 1.00 78.69 223 GLN A O 1
ATOM 1752 N N . GLN A 1 224 ? -58.062 -17.125 -31.620 1.00 75.19 224 GLN A N 1
ATOM 1753 C CA . GLN A 1 224 ? -59.038 -16.284 -32.336 1.00 75.19 224 GLN A CA 1
ATOM 1754 C C . GLN A 1 224 ? -59.771 -17.032 -33.465 1.00 75.19 224 GLN A C 1
ATOM 1756 O O . GLN A 1 224 ? -60.469 -16.396 -34.256 1.00 75.19 224 GLN A O 1
ATOM 1761 N N . ARG A 1 225 ? -59.607 -18.357 -33.562 1.00 66.62 225 ARG A N 1
ATOM 1762 C CA . ARG A 1 225 ? -60.476 -19.243 -34.350 1.00 66.62 225 ARG A CA 1
ATOM 1763 C C . ARG A 1 225 ? -61.362 -20.043 -33.412 1.00 66.62 225 ARG A C 1
ATOM 1765 O O . ARG A 1 225 ? -62.507 -20.307 -33.826 1.00 66.62 225 ARG A O 1
#

Organism: Oryza sativa subsp. japonica (NCBI:txid39947)

Foldseek 3Di:
DDDDPVVVVVVVVVVVVVPDPPPPPPPPDDDDDDDPDCPVVVVVVVPPDPDDCDPVVVVDFDALVRLVVLLVVLCVVFVQFWDKDFPFAAPVRRTFIKIKGANHPPDDDPAAEDEAEACLFLLRLPQLVVLSVVSCVLRVCCVPDPVSVCPRHRYTYIYGSHPASQNVVVNGGAHPVRDRSPPDDDDPPPCCVCVVQPPNNVVVVVVVVVVVVVVVVVVVVVVVD

Sequence (225 aa):
MAISRRLLLSLFLLRAFSSLPAQAAARGASHPSGTSGNYGSFLRNLLQDNPMITEELVRGYMSNSELEIAVHAIGSRYPNISRIYSIGKSVNGVTLWVIEISDKPGQKEAEPAFKYVGNVHGDEPVGREVLIKLANWLCDNYLKDPLATLIVKNMHLHILPTMNPDGFALRRRGNANNVDLNRDFPDQVSDALFSSYGIFGFLLFFTYLSLLIILLMLAVFHQQR

InterPro domains:
  IPR000834 Peptidase M14, carboxypeptidase A [PF00246] (72-191)
  IPR000834 Peptidase M14, carboxypeptidase A [PR00765] (87-99)
  IPR000834 Peptidase M14, carboxypeptidase A [PR00765] (112-126)
  IPR000834 Peptidase M14, carboxypeptidase A [PR00765] (178-186)
  IPR000834 Peptidase M14, carboxypeptidase A [PS52035] (60-225)
  IPR000834 Peptidase M14, carboxypeptidase A [SM00631] (61-225)
  IPR050753 Peptidase M14 domain-containing protein [PTHR11532] (57-190)
  IPR057246 Zinc carboxypeptidases, zinc-binding region 1 [PS00132] (112-134)

Radius of gyration: 28.76 Å; chains: 1; bounding box: 78×43×71 Å

pLDDT: mean 80.8, std 22.31, range [29.27, 98.81]

Secondary structure (DSSP, 8-state):
----HHHHHHHHHHHHTT-------------------THHHHHHHTT-------HHHHH-SPPHHHHHHHHHHHHHH-TTTEEEEEEEE-TT--EEEEEEESSSTTS--SSPEEEEE--SSTT-THHHHHHHHHHHHHHHTTTTSHHHHHHHTT-EEEEES-S-HHHHHTTSSS-TT---SSS-PPPSS-THHHHTTHHHHHHHHHHHHHHHHHHHHHHHHHTT-

=== Feature glossary ===
The record interleaves many kinds of information about one protein. Here is each kind framed as the question it answers.

Q: What known structures does this most resemble?
A: Structural nearest neighbors (via Foldseek easy-search vs the PDB). Reported per hit: target PDB id, E-value, and alignment TM-score. A TM-score above ~0.5 is the conventional threshold for 'same fold'.

Q: Where is each backbone atom in 3D?
A: The mmCIF table is the protein's shape written out atom by atom. For each backbone N, Cα, C, and carbonyl O, it records an (x, y, z) coordinate triple in Å plus the residue type, chain letter, and residue number.

Q: What are the backbone torsion angles?
A: The φ/ψ torsion pair specifies the backbone conformation at each residue. φ rotates about the N–Cα bond, ψ about the Cα–C bond. Steric clashes forbid most of the (φ, ψ) plane — the allowed regions (α-helix basin, β-sheet basin, left-handed helix) are the Ramachandran-allowed regions.

Q: Which residues are buried vs exposed?
A: Solvent-accessible surface area (SASA) is the area in Å² traced out by the centre of a 1.4 Å probe sphere (a water molecule) rolled over the protein's van der Waals surface (Shrake–Rupley / Lee–Richards construction). Buried residues have near-zero SASA; fully exposed residues can exceed 200 Å². The total SASA scales roughly with the number of surface residues.

Q: How confident is the AlphaFold model at each residue?
A: pLDDT is the predicted lDDT-Cα score: AlphaFold's confidence that the local environment of each residue (all inter-atomic distances within 15 Å) is correctly placed. It is a per-residue number between 0 and 100, with higher meaning more reliable.

Q: What does the local fold look like, residue by residue?
A: 3Di is Foldseek's structural alphabet. Each residue is assigned one of twenty discrete states based on how its Cα sits relative to its spatial (not sequential) neighbors. Aligning 3Di strings finds structural homologs roughly as well as full 3D superposition, but orders of magnitude faster.

Q: How big and how compact is the whole molecule?
A: Radius of gyration (Rg) is the root-mean-square distance of Cα atoms from their centroid — a single number for overall size and compactness. A globular domain of N residues has Rg ≈ 2.2·N^0.38 Å; an extended or disordered chain has a much larger Rg. The Cα contact count is the number of residue pairs whose Cα atoms are within 8 Å and are more than four positions apart in sequence — a standard proxy for tertiary packing density. The bounding box is the smallest axis-aligned box enclosing all Cα atoms.

Q: Which residues are in helices, strands, or loops?
A: DSSP 8-state secondary structure assigns each residue one of H (α-helix), G (3₁₀-helix), I (π-helix), E (extended β-strand), B (isolated β-bridge), T (hydrogen-bonded turn), S (bend), or '-' (coil). The assignment is computed from backbone hydrogen-bond geometry via the Kabsch–Sander algorithm.

Q: How mobile is each atom in the crystal?
A: Cry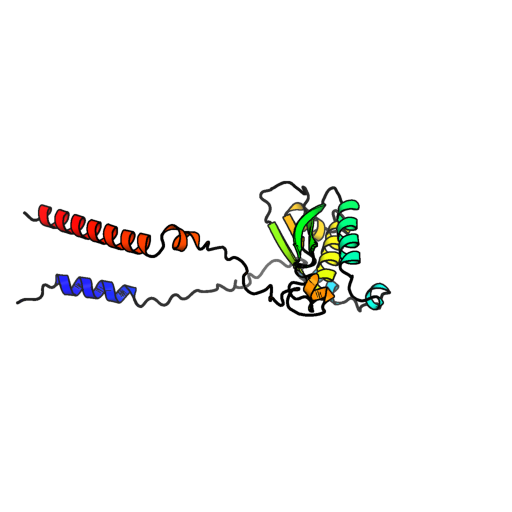stallographic B-factors measure how much each atom's electron density is smeared out, in Å². They rise in mobile loops and surface residues and fall in the buried interior. In AlphaFold models this column is repurposed to hold pLDDT instead.

Q: What if only a Cα trace is available?
A: P-SEA three-state annotation labels each residue as helix, strand, or coil based purely on the geometry of the Cα trace. It serves as a fallback when the full backbone (and thus DSSP) is unavailable.

Q: What family and function is it annotated with?
A: Database cross-references. InterPro integrates a dozen domain/family signature databases into unified entries with residue-range hits. GO terms attach function/process/location labels with evidence codes. CATH codes position the fold in a four-level structural taxonomy. Organism is the NCBI-taxonomy species name.

Q: Are the domains correctly placed relative to each other?
A: Predicted Aligned Error (PAE) is an AlphaFold confidence matrix: entry (i, j) is the expected error in the position of residue j, in ångströms, when the prediction is superimposed on the true structure at residue i. Low PAE within a block of residues means that block is internally rigid and well-predicted; high PAE between two blocks means their relative placement is uncertain even if each block individually is confident.

Q: What do the diagnostic plots show?
A: Three diagnostic plots accompany the record. The Cα contact map visualizes the tertiary structure as a 2D adjacency matrix (8 Å cutoff, sequence-local contacts suppressed). The Ramachandran plot shows the distribution of backbone (φ, ψ) torsions, with points in the α and β basins reflecting secondary structure content. The PAE plot shows AlphaFold's inter-residue confidence as a color matrix.

Q: What is the amino-acid chain?
A: Primary structure: the covalent order of the twenty standard amino acids along the backbone. Two proteins with the same sequence will (almost always) fold to the same structure; two with 30% identity often share a fold but not the details.

Q: What do the rendered images show?
A: The six renders are orthographic views along the three Cartesian axes in both directions. Representation (cartoon, sticks, or surface) and color scheme (sequence-rainbow or by-chain) vary across proteins so the training set covers all the common visualization conventions.